Protein AF-A0A2J5HCY4-F1 (afdb_monomer_lite)

Foldseek 3Di:
DDDPPPPPPQAAPDALVSCVVLVVVLCVLCVVLVQCLQAVLPDDPVRRDDQQDQDDQDDQDDDPDPDDDPVSSVVSVVVNVVVNVVNVVSNCSNVSNVVSQVVSVVSNVVRYDPVCCVVQPDVDGNNVSVNVSCVGRNDDLVSQLVVLVVQLVVLLVPQQDLVCNVVSLVSNVVSLVSNVVSCSPVSDQLNSQVSVLVRCCVPCVVVSVVCVVVSPDPPDGSVVVSVVVVVVSVVVVVVVVD

Radius of gyration: 30.34 Å; chains: 1; bounding box: 71×40×96 Å

Structure (mmCIF, N/CA/C/O backbone):
data_AF-A0A2J5HCY4-F1
#
_entry.id   AF-A0A2J5HCY4-F1
#
loop_
_atom_site.group_PDB
_atom_site.id
_atom_site.type_symbol
_atom_site.label_atom_id
_atom_site.label_alt_id
_atom_site.label_comp_id
_atom_site.label_asym_id
_atom_site.label_entity_id
_atom_site.label_seq_id
_atom_site.pdbx_PDB_ins_code
_atom_site.Cartn_x
_atom_site.Cartn_y
_atom_site.Cartn_z
_atom_site.occupancy
_atom_site.B_iso_or_equiv
_atom_site.auth_seq_id
_atom_site.auth_comp_id
_atom_site.auth_asym_id
_atom_site.auth_atom_id
_atom_site.pdbx_PDB_model_num
ATOM 1 N N . MET A 1 1 ? -12.580 7.566 -34.249 1.00 35.03 1 MET A N 1
ATOM 2 C CA . MET A 1 1 ? -11.914 6.525 -33.434 1.00 35.03 1 MET A CA 1
ATOM 3 C C . MET A 1 1 ? -11.488 7.133 -32.103 1.00 35.03 1 MET A C 1
ATOM 5 O O . MET A 1 1 ? -10.649 8.026 -32.095 1.00 35.03 1 MET A O 1
ATOM 9 N N . ARG A 1 2 ? -12.134 6.745 -30.996 1.00 26.80 2 ARG A N 1
ATOM 10 C CA . ARG A 1 2 ? -11.828 7.254 -29.647 1.00 26.80 2 ARG A CA 1
ATOM 11 C C . ARG A 1 2 ? -10.550 6.584 -29.134 1.00 26.80 2 ARG A C 1
ATOM 13 O O . ARG A 1 2 ? -10.428 5.366 -29.199 1.00 26.80 2 ARG A O 1
ATOM 20 N N . LYS A 1 3 ? -9.593 7.392 -28.675 1.00 32.28 3 LYS A N 1
ATOM 21 C CA . LYS A 1 3 ? -8.346 6.937 -28.053 1.00 32.28 3 LYS A CA 1
ATOM 22 C C . LYS A 1 3 ? -8.683 6.271 -26.716 1.00 32.28 3 LYS A C 1
ATOM 24 O O . LYS A 1 3 ? -9.203 6.941 -25.830 1.00 32.28 3 LYS A O 1
ATOM 29 N N . ASN A 1 4 ? -8.367 4.985 -26.570 1.00 26.50 4 ASN A N 1
ATOM 30 C CA . ASN A 1 4 ? -8.314 4.330 -25.266 1.00 26.50 4 ASN A CA 1
ATOM 31 C C . ASN A 1 4 ? -7.119 4.901 -24.495 1.00 26.50 4 ASN A C 1
ATOM 33 O O . ASN A 1 4 ? -5.991 4.433 -24.631 1.00 26.50 4 ASN A O 1
ATOM 37 N N . THR A 1 5 ? -7.359 5.930 -23.688 1.00 31.94 5 THR A N 1
ATOM 38 C CA . THR A 1 5 ? -6.548 6.158 -22.496 1.00 31.94 5 THR A CA 1
ATOM 39 C C . THR A 1 5 ? -6.826 4.975 -21.581 1.00 31.94 5 THR A C 1
ATOM 41 O O . THR A 1 5 ? -7.903 4.896 -20.996 1.00 31.94 5 THR A O 1
ATOM 44 N N . ALA A 1 6 ? -5.913 4.006 -21.532 1.00 33.34 6 ALA A N 1
ATOM 45 C CA . ALA A 1 6 ? -5.988 2.929 -20.559 1.00 33.34 6 ALA A CA 1
ATOM 46 C C . ALA A 1 6 ? -5.860 3.555 -19.166 1.00 33.34 6 ALA A C 1
ATOM 48 O O . ALA A 1 6 ? -4.760 3.812 -18.681 1.00 33.34 6 ALA A O 1
ATOM 49 N N . THR A 1 7 ? -6.996 3.869 -18.551 1.00 33.91 7 THR A N 1
ATOM 50 C CA . THR A 1 7 ? -7.097 4.125 -17.121 1.00 33.91 7 THR A CA 1
ATOM 51 C C . THR A 1 7 ? -6.508 2.888 -16.454 1.00 33.91 7 THR A C 1
ATOM 53 O O . THR A 1 7 ? -7.043 1.795 -16.648 1.00 33.91 7 THR A O 1
ATOM 56 N N . LYS A 1 8 ? -5.367 3.020 -15.758 1.00 48.25 8 LYS A N 1
ATOM 57 C CA . LYS A 1 8 ? -4.830 1.938 -14.921 1.00 48.25 8 LYS A CA 1
ATOM 58 C C . LYS A 1 8 ? -6.000 1.453 -14.061 1.00 48.25 8 LYS A C 1
ATOM 60 O O . LYS A 1 8 ? -6.572 2.239 -13.306 1.00 48.25 8 LYS A O 1
ATOM 65 N N . GLY A 1 9 ? -6.427 0.209 -14.275 1.00 59.25 9 GLY A N 1
ATOM 66 C CA . GLY A 1 9 ? -7.520 -0.379 -13.513 1.00 59.25 9 GLY A CA 1
ATOM 67 C C . GLY A 1 9 ? -7.185 -0.393 -12.018 1.00 59.25 9 GLY A C 1
ATOM 68 O O . GLY A 1 9 ? -6.023 -0.212 -11.649 1.00 59.25 9 GLY A O 1
ATOM 69 N N . PRO A 1 10 ? -8.179 -0.601 -11.141 1.00 74.94 10 PRO A N 1
ATOM 70 C CA . PRO A 1 10 ? -7.905 -0.790 -9.722 1.00 74.94 10 PRO A CA 1
ATOM 71 C C . PRO A 1 10 ? -6.893 -1.931 -9.545 1.00 74.94 10 PRO A C 1
ATOM 73 O O . PRO A 1 10 ? -7.067 -2.997 -10.134 1.00 74.94 10 PRO A O 1
ATOM 76 N N . VAL A 1 11 ? -5.839 -1.693 -8.760 1.00 84.94 11 VAL A N 1
ATOM 77 C CA . VAL A 1 11 ? -4.815 -2.701 -8.455 1.00 84.94 11 VAL A CA 1
ATOM 78 C C . VAL A 1 11 ? -5.486 -3.881 -7.757 1.00 84.94 11 VAL A C 1
ATOM 80 O O . VAL A 1 11 ? -6.183 -3.693 -6.756 1.00 84.94 11 VAL A O 1
ATOM 83 N N . VAL A 1 12 ? -5.307 -5.080 -8.310 1.00 91.00 12 VAL A N 1
ATOM 84 C CA . VAL A 1 12 ? -5.820 -6.334 -7.751 1.00 91.00 12 VAL A CA 1
ATOM 85 C C . VAL A 1 12 ? -4.630 -7.167 -7.303 1.00 91.00 12 VAL A C 1
ATOM 87 O O . VAL A 1 12 ? -3.732 -7.407 -8.102 1.00 91.00 12 VAL A O 1
ATOM 90 N N . LEU A 1 13 ? -4.639 -7.622 -6.053 1.00 90.94 13 LEU A N 1
ATOM 91 C CA . LEU A 1 13 ? -3.614 -8.503 -5.511 1.00 90.94 13 LEU A CA 1
ATOM 92 C C . LEU A 1 13 ? -3.796 -9.919 -6.064 1.00 90.94 13 LEU A C 1
ATOM 94 O O . LEU A 1 13 ? -4.755 -10.612 -5.709 1.00 90.94 13 LEU A O 1
ATOM 98 N N . ARG A 1 14 ? -2.876 -10.337 -6.936 1.00 89.12 14 ARG A N 1
ATOM 99 C CA . ARG A 1 14 ? -2.827 -11.685 -7.529 1.00 89.12 14 ARG A CA 1
ATOM 100 C C . ARG A 1 14 ? -1.498 -12.376 -7.244 1.00 89.12 14 ARG A C 1
ATOM 102 O O . ARG A 1 14 ? -1.438 -13.598 -7.133 1.00 89.12 14 ARG A O 1
ATOM 109 N N . SER A 1 15 ? -0.443 -11.585 -7.124 1.00 86.94 15 SER A N 1
ATOM 110 C CA . SER A 1 15 ? 0.948 -11.990 -7.016 1.00 86.94 15 SER A CA 1
ATOM 111 C C . SER A 1 15 ? 1.725 -11.016 -6.126 1.00 86.94 15 SER A C 1
ATOM 113 O O . SER A 1 15 ? 1.228 -9.957 -5.737 1.00 86.94 15 SER A O 1
ATOM 115 N N . SER A 1 16 ? 2.963 -11.379 -5.795 1.00 87.50 16 SER A N 1
ATOM 116 C CA . SER A 1 16 ? 3.834 -10.550 -4.959 1.00 87.50 16 SER A CA 1
ATOM 117 C C . SER A 1 16 ? 4.240 -9.225 -5.607 1.00 87.50 16 SER A C 1
ATOM 119 O O . SER A 1 16 ? 4.558 -8.272 -4.898 1.00 87.50 16 SER A O 1
ATOM 121 N N . ASP A 1 17 ? 4.191 -9.137 -6.938 1.00 83.88 17 ASP A N 1
ATOM 122 C CA . ASP A 1 17 ? 4.575 -7.934 -7.683 1.00 83.88 17 ASP A CA 1
ATOM 123 C C . ASP A 1 17 ? 3.598 -6.775 -7.430 1.00 83.88 17 ASP A C 1
ATOM 125 O O . ASP A 1 17 ? 3.987 -5.607 -7.451 1.00 83.88 17 ASP A O 1
ATOM 129 N N . GLU A 1 18 ? 2.334 -7.088 -7.130 1.00 88.75 18 GLU A N 1
ATOM 130 C CA . GLU A 1 18 ? 1.297 -6.091 -6.854 1.00 88.75 18 GLU A CA 1
ATOM 131 C C . GLU A 1 18 ? 1.236 -5.688 -5.377 1.00 88.75 18 GLU A C 1
ATOM 133 O O . GLU A 1 18 ? 0.569 -4.707 -5.057 1.00 88.75 18 GLU A O 1
ATOM 138 N N . TRP A 1 19 ? 1.922 -6.405 -4.474 1.00 91.75 19 TRP A N 1
ATOM 139 C CA . TRP A 1 19 ? 1.788 -6.225 -3.022 1.00 91.75 19 TRP A CA 1
ATOM 140 C C . TRP A 1 19 ? 1.985 -4.777 -2.575 1.00 91.75 19 TRP A C 1
ATOM 142 O O . TRP A 1 19 ? 1.162 -4.256 -1.830 1.00 91.75 19 TRP A O 1
ATOM 152 N N . LEU A 1 20 ? 3.055 -4.119 -3.032 1.00 87.69 20 LEU A N 1
ATOM 153 C CA . LEU A 1 20 ? 3.401 -2.769 -2.579 1.00 87.69 20 LEU A CA 1
ATOM 154 C C . LEU A 1 20 ? 2.369 -1.730 -3.029 1.00 87.69 20 LEU A C 1
ATOM 156 O O . LEU A 1 20 ? 1.868 -0.974 -2.199 1.00 87.69 20 LEU A O 1
ATOM 160 N N . GLU A 1 21 ? 2.028 -1.711 -4.325 1.00 88.75 21 GLU A N 1
ATOM 161 C CA . GLU A 1 21 ? 1.028 -0.779 -4.870 1.00 88.75 21 GLU A CA 1
ATOM 162 C C . GLU A 1 21 ? -0.346 -1.072 -4.252 1.00 88.75 21 GLU A C 1
ATOM 164 O O . GLU A 1 21 ? -1.064 -0.158 -3.860 1.00 88.75 21 GLU A O 1
ATOM 169 N N . TRP A 1 22 ? -0.696 -2.350 -4.092 1.00 94.62 22 TRP A N 1
ATOM 170 C CA . TRP A 1 22 ? -1.959 -2.767 -3.501 1.00 94.62 22 TRP A CA 1
ATOM 171 C C . TRP A 1 22 ? -2.073 -2.371 -2.026 1.00 94.62 22 TRP A C 1
ATOM 173 O O . TRP A 1 22 ? -3.044 -1.704 -1.654 1.00 94.62 22 TRP A O 1
ATOM 183 N N . TYR A 1 23 ? -1.091 -2.737 -1.196 1.00 95.00 23 TYR A N 1
ATOM 184 C CA . TYR A 1 23 ? -1.108 -2.469 0.241 1.00 95.00 23 TYR A CA 1
ATOM 185 C C . TYR A 1 23 ? -1.110 -0.969 0.521 1.00 95.00 23 TYR A C 1
ATOM 187 O O . TYR A 1 23 ? -1.840 -0.534 1.408 1.00 95.00 23 TYR A O 1
ATOM 195 N N . ASP A 1 24 ? -0.397 -0.164 -0.272 1.00 93.50 24 ASP A N 1
ATOM 196 C CA . ASP A 1 24 ? -0.456 1.293 -0.147 1.00 93.50 24 ASP A CA 1
ATOM 197 C C . ASP A 1 24 ? -1.890 1.819 -0.330 1.00 93.50 24 ASP A C 1
ATOM 199 O O . ASP A 1 24 ? -2.366 2.633 0.465 1.00 93.50 24 ASP A O 1
ATOM 203 N N . THR A 1 25 ? -2.658 1.273 -1.285 1.00 95.19 25 THR A N 1
ATOM 204 C CA . THR A 1 25 ? -4.077 1.649 -1.417 1.00 95.19 25 THR A CA 1
ATOM 205 C C . THR A 1 25 ? -4.915 1.259 -0.200 1.00 95.19 25 THR A C 1
ATOM 207 O O . THR A 1 25 ? -5.813 2.013 0.174 1.00 95.19 25 THR A O 1
ATOM 210 N N . ILE A 1 26 ? -4.642 0.114 0.435 1.00 96.25 26 ILE A N 1
ATOM 211 C CA . ILE A 1 26 ? -5.357 -0.312 1.647 1.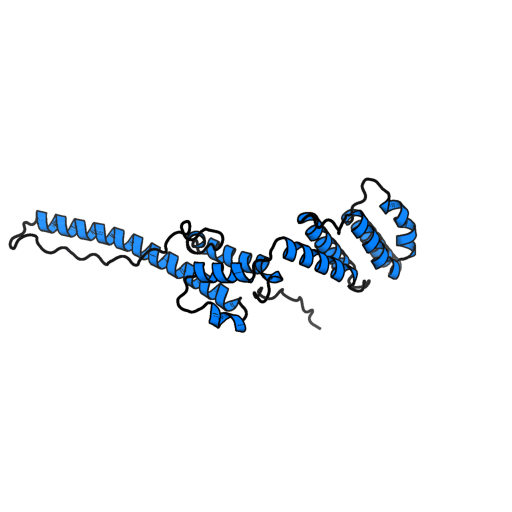00 96.25 26 ILE A CA 1
ATOM 212 C C . ILE A 1 26 ? -4.973 0.570 2.836 1.00 96.25 26 ILE A C 1
ATOM 214 O O . ILE A 1 26 ? -5.850 1.062 3.549 1.00 96.25 26 ILE A O 1
ATOM 218 N N . ARG A 1 27 ? -3.674 0.817 3.015 1.00 96.62 27 ARG A N 1
ATOM 219 C CA . ARG A 1 27 ? -3.118 1.667 4.066 1.00 96.62 27 ARG A CA 1
ATOM 220 C C . ARG A 1 27 ? -3.696 3.076 3.994 1.00 96.62 27 ARG A C 1
ATOM 222 O O . ARG A 1 27 ? -4.138 3.597 5.013 1.00 96.62 27 ARG A O 1
ATOM 229 N N . ASN A 1 28 ? -3.767 3.663 2.801 1.00 95.31 28 ASN A N 1
ATOM 230 C CA . ASN A 1 28 ? -4.351 4.988 2.599 1.00 95.31 28 ASN A CA 1
ATOM 231 C C . ASN A 1 28 ? -5.831 5.034 3.006 1.00 95.31 28 ASN A C 1
ATOM 233 O O . ASN A 1 28 ? -6.254 5.984 3.662 1.00 95.31 28 ASN A O 1
ATOM 237 N N . VAL A 1 29 ? -6.612 3.993 2.697 1.00 96.81 29 VAL A N 1
ATOM 238 C CA . VAL A 1 29 ? -8.008 3.893 3.157 1.00 96.81 29 VAL A CA 1
ATOM 239 C C . VAL A 1 29 ? -8.076 3.771 4.682 1.00 96.81 29 VAL A C 1
ATOM 241 O O . VAL A 1 29 ? -8.879 4.459 5.306 1.00 96.81 29 VAL A O 1
ATOM 244 N N . ALA A 1 30 ? -7.220 2.957 5.304 1.00 97.06 30 ALA A N 1
ATOM 245 C CA . ALA A 1 30 ? -7.187 2.808 6.759 1.00 97.06 30 ALA A CA 1
ATOM 246 C C . ALA A 1 30 ? -6.801 4.113 7.481 1.00 97.06 30 ALA A C 1
ATOM 248 O O . ALA A 1 30 ? -7.388 4.432 8.514 1.00 97.06 30 ALA A O 1
ATOM 249 N N . ILE A 1 31 ? -5.872 4.896 6.918 1.00 97.25 31 ILE A N 1
ATOM 250 C CA . ILE A 1 31 ? -5.511 6.235 7.412 1.00 97.25 31 ILE A CA 1
ATOM 251 C C . ILE A 1 31 ? -6.698 7.193 7.282 1.00 97.25 31 ILE A C 1
ATOM 253 O O . ILE A 1 31 ? -7.037 7.874 8.243 1.00 97.25 31 ILE A O 1
ATOM 257 N N . GLN A 1 32 ? -7.365 7.223 6.125 1.00 96.50 32 GLN A N 1
ATOM 258 C CA . GLN A 1 32 ? -8.534 8.084 5.899 1.00 96.50 32 GLN A CA 1
ATOM 259 C C . GLN A 1 32 ? -9.705 7.766 6.834 1.00 96.50 32 GLN A C 1
ATOM 261 O O . GLN A 1 32 ? -10.494 8.651 7.151 1.00 96.50 32 GLN A O 1
ATOM 266 N N . GLN A 1 33 ? -9.838 6.504 7.245 1.00 97.31 33 GLN A N 1
ATOM 267 C CA . GLN A 1 33 ? -10.846 6.069 8.208 1.00 97.31 33 GLN A CA 1
ATOM 268 C C . GLN A 1 33 ? -10.365 6.156 9.667 1.00 97.31 33 GLN A C 1
ATOM 270 O O . GLN A 1 33 ? -11.128 5.798 10.557 1.00 97.31 33 GLN A O 1
ATOM 275 N N . SER A 1 34 ? -9.133 6.613 9.923 1.00 96.31 34 SER A N 1
ATOM 276 C CA . SER A 1 34 ? -8.516 6.664 11.257 1.00 96.31 34 SER A CA 1
ATOM 277 C C . SER A 1 34 ? -8.507 5.316 11.991 1.00 96.31 34 SER A C 1
ATOM 279 O O . SER A 1 34 ? -8.668 5.268 13.204 1.00 96.31 34 SER A O 1
ATOM 281 N N . VAL A 1 35 ? -8.322 4.209 11.261 1.00 97.44 35 VAL A N 1
ATOM 282 C CA . VAL A 1 35 ? -8.323 2.846 11.832 1.00 97.44 35 VAL A CA 1
ATOM 283 C C . VAL A 1 35 ? -7.028 2.066 11.609 1.00 97.44 35 VAL A C 1
ATOM 285 O O . VAL A 1 35 ? -6.960 0.893 11.969 1.00 97.44 35 VAL A O 1
ATOM 288 N N . LEU A 1 36 ? -5.989 2.687 11.034 1.00 96.88 36 LEU A N 1
ATOM 289 C CA . LEU A 1 36 ? -4.722 2.002 10.742 1.00 96.88 36 LEU A CA 1
ATOM 290 C C . LEU A 1 36 ? -4.143 1.306 11.983 1.00 96.88 36 LEU A C 1
ATOM 292 O O . LEU A 1 36 ? -3.672 0.179 11.892 1.00 96.88 36 LEU A O 1
ATOM 296 N N . GLU A 1 37 ? -4.229 1.935 13.153 1.00 95.81 37 GLU A N 1
ATOM 297 C CA . GLU A 1 37 ? -3.680 1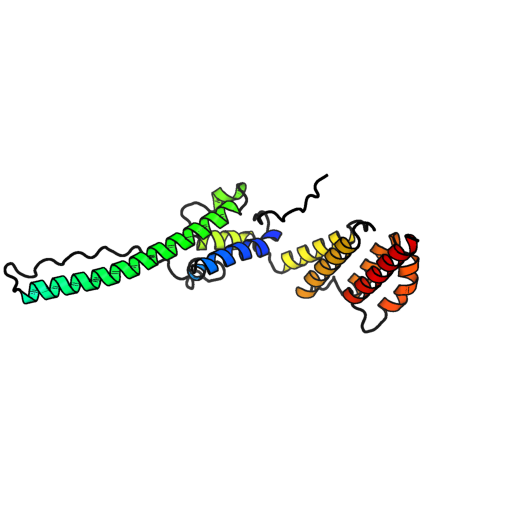.390 14.399 1.00 95.81 37 GLU A CA 1
ATOM 298 C C . GLU A 1 37 ? -4.285 0.044 14.839 1.00 95.81 37 GLU A C 1
ATOM 300 O O . GLU A 1 37 ? -3.605 -0.707 15.540 1.00 95.81 37 GLU A O 1
ATOM 305 N N . TYR A 1 38 ? -5.508 -0.266 14.392 1.00 96.25 38 TYR A N 1
ATOM 306 C CA . TYR A 1 38 ? -6.239 -1.505 14.689 1.00 96.25 38 TYR A CA 1
ATOM 307 C C . TYR A 1 38 ? -6.001 -2.609 13.653 1.00 96.25 38 TYR A C 1
ATOM 309 O O . TYR A 1 38 ? -6.423 -3.747 13.859 1.00 96.25 38 TYR A O 1
ATOM 317 N N . CYS A 1 39 ? -5.409 -2.285 12.499 1.00 95.44 39 CYS A N 1
ATOM 318 C CA . CYS A 1 39 ? -5.299 -3.224 11.384 1.00 95.44 39 CYS A CA 1
ATOM 319 C C . CYS A 1 39 ? -3.948 -3.227 10.664 1.00 95.44 39 CYS A C 1
ATOM 321 O O . CYS A 1 39 ? -3.848 -3.866 9.622 1.00 95.44 39 CYS A O 1
ATOM 323 N N . ASP A 1 40 ? -2.930 -2.530 11.169 1.00 95.81 40 ASP A N 1
ATOM 324 C CA . ASP A 1 40 ? -1.610 -2.472 10.538 1.00 95.81 40 ASP A CA 1
ATOM 325 C C . ASP A 1 40 ? -0.888 -3.836 10.617 1.00 95.81 40 ASP A C 1
ATOM 327 O O . ASP A 1 40 ? -0.451 -4.217 11.703 1.00 95.81 40 ASP A O 1
ATOM 331 N N . PRO A 1 41 ? -0.712 -4.574 9.500 1.00 94.44 41 PRO A N 1
ATOM 332 C CA . PRO A 1 41 ? -0.027 -5.866 9.480 1.00 94.44 41 PRO A CA 1
ATOM 333 C C . PRO A 1 41 ? 1.482 -5.768 9.737 1.00 94.44 41 PRO A C 1
ATOM 335 O O . PRO A 1 41 ? 2.147 -6.805 9.777 1.00 94.44 41 PRO A O 1
ATOM 338 N N . TYR A 1 42 ? 2.045 -4.557 9.840 1.00 94.25 42 TYR A N 1
ATOM 339 C CA . TYR A 1 42 ? 3.452 -4.329 10.178 1.00 94.25 42 TYR A CA 1
ATOM 340 C C . TYR A 1 42 ? 3.719 -4.226 11.676 1.00 94.25 42 TYR A C 1
ATOM 342 O O . TYR A 1 42 ? 4.879 -4.310 12.071 1.00 94.25 42 TYR A O 1
ATOM 350 N N . LYS A 1 43 ? 2.669 -4.102 12.491 1.00 93.44 43 LYS A N 1
ATOM 351 C CA . LYS A 1 43 ? 2.773 -4.184 13.946 1.00 93.44 43 LYS A CA 1
ATOM 352 C C . LYS A 1 43 ? 2.769 -5.633 14.413 1.00 93.44 43 LYS A C 1
ATOM 354 O O . LYS A 1 43 ? 2.034 -6.473 13.874 1.00 93.44 43 LYS A O 1
ATOM 359 N N . GLU A 1 44 ? 3.545 -5.902 15.456 1.00 90.31 44 GLU A N 1
ATOM 360 C CA . GLU A 1 44 ? 3.472 -7.186 16.144 1.00 90.31 44 GLU A CA 1
ATOM 361 C C . GLU A 1 44 ? 2.095 -7.352 16.816 1.00 90.31 44 GLU A C 1
ATOM 363 O O . GLU A 1 44 ? 1.477 -6.356 17.201 1.00 90.31 44 GLU A O 1
ATOM 368 N N . PRO A 1 45 ? 1.576 -8.585 16.984 1.00 88.31 45 PRO A N 1
ATOM 369 C CA . PRO A 1 45 ? 0.223 -8.806 17.510 1.00 88.31 45 PRO A CA 1
ATOM 370 C C . PRO A 1 45 ? -0.060 -8.150 18.872 1.00 88.31 45 PRO A C 1
ATOM 372 O O . PRO A 1 45 ? -1.205 -7.837 19.182 1.00 88.31 45 PRO A O 1
ATOM 375 N N . ASN A 1 46 ? 0.974 -7.939 19.689 1.00 89.00 46 ASN A N 1
ATOM 376 C CA . ASN A 1 46 ? 0.899 -7.266 20.988 1.00 89.00 46 ASN A CA 1
ATOM 377 C C . ASN A 1 46 ? 0.942 -5.726 20.904 1.00 89.00 46 ASN A C 1
ATOM 379 O O . ASN A 1 46 ? 0.650 -5.066 21.897 1.00 89.00 46 ASN A O 1
ATOM 383 N N . GLU A 1 47 ? 1.307 -5.156 19.756 1.00 89.75 47 GLU A N 1
ATOM 384 C CA . GLU A 1 47 ? 1.395 -3.708 19.509 1.00 89.75 47 GLU A CA 1
ATOM 385 C C . GLU A 1 47 ? 0.166 -3.150 18.770 1.00 89.75 47 GLU A C 1
ATOM 387 O O . GLU A 1 47 ? -0.016 -1.931 18.665 1.00 89.75 47 GLU A O 1
ATOM 392 N N . VAL A 1 48 ? -0.672 -4.031 18.218 1.00 91.62 48 VAL A N 1
ATOM 393 C CA . VAL A 1 48 ? -1.916 -3.656 17.538 1.00 91.62 48 VAL A CA 1
ATOM 394 C C . VAL A 1 48 ? -2.937 -3.190 18.569 1.00 91.62 48 VAL A C 1
ATOM 396 O O . VAL A 1 48 ? -3.215 -3.880 19.551 1.00 91.62 48 VAL A O 1
ATOM 399 N N . THR A 1 49 ? -3.535 -2.022 18.329 1.00 92.62 49 THR A N 1
ATOM 400 C CA . THR A 1 49 ? -4.570 -1.489 19.215 1.00 92.62 49 THR A CA 1
ATOM 401 C C . THR A 1 49 ? -5.789 -2.407 19.160 1.00 92.62 49 THR A C 1
ATOM 403 O O . THR A 1 49 ? -6.284 -2.742 18.082 1.00 92.62 49 THR A O 1
ATOM 406 N N . SER A 1 50 ? -6.304 -2.819 20.318 1.00 90.75 50 SER A N 1
ATOM 407 C CA . SER A 1 50 ? -7.514 -3.639 20.367 1.00 90.75 50 SER A CA 1
ATOM 408 C C . SER A 1 50 ? -8.723 -2.843 19.886 1.00 90.75 50 SER A C 1
ATOM 410 O O . SER A 1 50 ? -8.944 -1.726 20.353 1.00 90.75 50 SER A O 1
ATOM 412 N N . VAL A 1 51 ? -9.547 -3.439 19.022 1.00 91.81 51 VAL A N 1
ATOM 413 C CA . VAL A 1 51 ? -10.829 -2.845 18.617 1.00 91.81 51 VAL A CA 1
ATOM 414 C C . VAL A 1 51 ? -11.682 -2.583 19.866 1.00 91.81 51 VAL A C 1
ATOM 416 O O . VAL A 1 51 ? -11.802 -3.488 20.703 1.00 91.81 51 VAL A O 1
ATOM 419 N N . PRO A 1 52 ? -12.287 -1.387 20.013 1.00 91.31 52 PRO A N 1
ATOM 420 C CA . PRO A 1 52 ? -13.171 -1.105 21.132 1.00 91.31 52 PRO A CA 1
ATOM 421 C C . PRO A 1 52 ? -14.278 -2.156 21.223 1.00 91.31 52 PRO A C 1
ATOM 423 O O . PRO A 1 52 ? -14.815 -2.614 20.210 1.00 91.31 52 PRO A O 1
ATOM 426 N N . LYS A 1 53 ? -14.640 -2.547 22.443 1.00 92.31 53 LYS A N 1
ATOM 427 C CA . LYS A 1 53 ? -15.803 -3.411 22.677 1.00 92.31 53 LYS A CA 1
ATOM 428 C C . LYS A 1 53 ? -17.069 -2.562 22.689 1.00 92.31 53 LYS A C 1
ATOM 430 O O . LYS A 1 53 ? -17.026 -1.398 23.078 1.00 92.31 53 LYS A O 1
ATOM 435 N N . HIS A 1 54 ? -18.196 -3.154 22.298 1.00 93.31 54 HIS A N 1
ATOM 436 C CA . HIS A 1 54 ? -19.482 -2.477 22.427 1.00 93.31 54 HIS A CA 1
ATOM 437 C C . HIS A 1 54 ? -19.724 -2.169 23.915 1.00 93.31 54 HIS A C 1
ATOM 439 O O . HIS A 1 54 ? -19.689 -3.103 24.722 1.00 93.31 54 HIS A O 1
ATOM 445 N N . PRO A 1 55 ? -19.949 -0.903 24.306 1.00 92.19 55 PRO A N 1
ATOM 446 C CA . PRO A 1 55 ? -20.156 -0.564 25.708 1.00 92.19 55 PRO A CA 1
ATOM 447 C C . PRO A 1 55 ? -21.495 -1.114 26.210 1.00 92.19 55 PRO A C 1
ATOM 449 O O . PRO A 1 55 ? -22.466 -1.230 25.458 1.00 92.19 55 PRO A O 1
ATOM 452 N N . GLU A 1 56 ? -21.574 -1.439 27.496 1.00 92.19 56 GLU A N 1
ATOM 453 C CA . GLU A 1 56 ? -22.833 -1.858 28.109 1.00 92.19 56 GLU A CA 1
ATOM 454 C C . GLU A 1 56 ? -23.745 -0.653 28.346 1.00 92.19 56 GLU A C 1
ATOM 456 O O . GLU A 1 56 ? -23.309 0.403 28.806 1.00 92.19 56 GLU A O 1
ATOM 461 N N . SER A 1 57 ? -25.031 -0.805 28.022 1.00 91.06 57 SER A N 1
ATOM 462 C CA . SER A 1 57 ? -26.002 0.268 28.226 1.00 91.06 57 SER A CA 1
ATOM 463 C C . SER A 1 57 ? -26.237 0.485 29.725 1.00 91.06 57 SER A C 1
ATOM 465 O O . SER A 1 57 ? -26.663 -0.456 30.405 1.00 91.06 57 SER A O 1
ATOM 467 N N . PRO A 1 58 ? -26.000 1.700 30.256 1.00 91.31 58 PRO A N 1
ATOM 468 C CA . PRO A 1 58 ? -26.186 1.963 31.670 1.00 91.31 58 PRO A CA 1
ATOM 469 C C . PRO A 1 58 ? -27.667 1.878 32.020 1.00 91.31 58 PRO A C 1
ATOM 471 O O . PRO A 1 58 ? -28.546 2.307 31.264 1.00 91.31 58 PRO A O 1
ATOM 474 N N . ARG A 1 59 ? -27.944 1.343 33.204 1.00 88.69 59 ARG A N 1
ATOM 475 C CA . ARG A 1 59 ? -29.285 1.278 33.783 1.00 88.69 59 ARG A CA 1
ATOM 476 C C . ARG A 1 59 ? -29.313 2.176 35.000 1.00 88.69 59 ARG A C 1
ATOM 478 O O . ARG A 1 59 ? -28.303 2.314 35.679 1.00 88.69 59 ARG A O 1
ATOM 485 N N . ILE A 1 60 ? -30.467 2.772 35.287 1.00 85.44 60 ILE A N 1
ATOM 486 C CA . ILE A 1 60 ? -30.636 3.469 36.561 1.00 85.44 60 ILE A CA 1
ATOM 487 C C . ILE A 1 60 ? -30.445 2.413 37.658 1.00 85.44 60 ILE A C 1
ATOM 489 O O . ILE A 1 60 ? -31.152 1.400 37.624 1.00 85.44 60 ILE A O 1
ATOM 493 N N . PRO A 1 61 ? -29.492 2.599 38.590 1.00 79.88 61 PRO A N 1
ATOM 494 C CA . PRO A 1 61 ? -29.319 1.665 39.691 1.00 79.88 61 PRO A CA 1
ATOM 495 C C . PRO A 1 61 ? -30.633 1.489 40.466 1.00 79.88 61 PRO A C 1
ATOM 497 O O . PRO A 1 61 ? -31.477 2.383 40.495 1.00 79.88 61 PRO A O 1
ATOM 500 N N . GLY A 1 62 ? -30.828 0.341 41.110 1.00 82.12 62 GLY A N 1
ATOM 501 C CA . GLY A 1 62 ? -31.955 0.185 42.030 1.00 82.12 62 GLY A CA 1
ATOM 502 C C . GLY A 1 62 ? -31.827 1.125 43.243 1.00 82.12 62 GLY A C 1
ATOM 503 O O . GLY A 1 62 ? -30.727 1.603 43.549 1.00 82.12 62 GLY A O 1
ATOM 504 N N . PRO A 1 63 ? -32.921 1.420 43.961 1.00 83.00 63 PRO A N 1
ATOM 505 C CA . PRO A 1 63 ? -32.835 2.057 45.273 1.00 83.00 63 PRO A CA 1
ATOM 506 C C . PRO A 1 63 ? -32.039 1.181 46.244 1.00 83.00 63 PRO A C 1
ATOM 508 O O . PRO A 1 63 ? -32.211 -0.034 46.284 1.00 83.00 63 PRO A O 1
ATOM 511 N N . LYS A 1 64 ? -31.157 1.802 47.039 1.00 78.50 64 LYS A N 1
ATOM 512 C CA . LYS A 1 64 ? -30.341 1.093 48.046 1.00 78.50 64 LYS A CA 1
ATOM 513 C C . LYS A 1 64 ? -31.166 0.613 49.251 1.00 78.50 64 LYS A C 1
ATOM 515 O O . LYS A 1 64 ? -30.691 -0.213 50.021 1.00 78.50 64 LYS A O 1
ATOM 520 N N . ARG A 1 65 ? -32.371 1.164 49.436 1.00 82.00 65 ARG A N 1
ATOM 521 C CA . ARG A 1 65 ? -33.319 0.881 50.524 1.00 82.00 65 ARG A CA 1
ATOM 522 C C . ARG A 1 65 ? -34.750 1.188 50.074 1.00 82.00 65 ARG A C 1
ATOM 524 O O . ARG A 1 65 ? -34.928 2.011 49.185 1.00 82.00 65 ARG A O 1
ATOM 531 N N . GLU A 1 66 ? -35.753 0.582 50.711 1.00 76.88 66 GLU A N 1
ATOM 532 C CA . GLU A 1 66 ? -37.179 0.744 50.348 1.00 76.88 66 GLU A CA 1
ATOM 533 C C . GLU A 1 66 ? -37.681 2.193 50.382 1.00 76.88 66 GLU A C 1
ATOM 535 O O . GLU A 1 66 ? -38.489 2.586 49.546 1.00 76.88 66 GLU A O 1
ATOM 540 N N . LYS A 1 67 ? -37.205 2.998 51.340 1.00 83.44 67 LYS A N 1
ATOM 541 C CA . LYS A 1 67 ? -37.532 4.426 51.442 1.00 83.44 67 LYS A CA 1
ATOM 542 C C . LYS A 1 67 ? -36.285 5.252 51.189 1.00 83.44 67 LYS A C 1
ATOM 544 O O . LYS A 1 67 ? -35.489 5.486 52.097 1.00 83.44 67 LYS A O 1
ATOM 549 N N . GLU A 1 68 ? -36.111 5.664 49.944 1.00 86.25 68 GLU A N 1
ATOM 550 C CA . GLU A 1 68 ? -35.073 6.614 49.570 1.00 86.25 68 GLU A CA 1
ATOM 551 C C . GLU A 1 68 ? -35.515 8.058 49.811 1.00 86.25 68 GLU A C 1
ATOM 553 O O . GLU A 1 68 ? -36.682 8.417 49.654 1.00 86.25 68 GLU A O 1
ATOM 558 N N . SER A 1 69 ? -34.564 8.895 50.205 1.00 89.81 69 SER A N 1
ATOM 559 C CA . SER A 1 69 ? -34.743 10.342 50.251 1.00 89.81 69 SER A CA 1
ATOM 560 C C . SER A 1 69 ? -34.689 10.953 48.846 1.00 89.81 69 SER A C 1
ATOM 562 O O . SER A 1 69 ? -34.105 10.388 47.919 1.00 89.81 69 SER A O 1
ATOM 564 N N . VAL A 1 70 ? -35.235 12.165 48.701 1.00 89.81 70 VAL A N 1
ATOM 565 C CA . VAL A 1 70 ? -35.174 12.936 47.445 1.00 89.81 70 VAL A CA 1
ATOM 566 C C . VAL A 1 70 ? -33.726 13.167 46.993 1.00 89.81 70 VAL A C 1
ATOM 568 O O . VAL A 1 70 ? -33.436 13.093 45.798 1.00 89.81 70 VAL A O 1
ATOM 571 N N . GLN A 1 71 ? -32.807 13.400 47.936 1.00 91.25 71 GLN A N 1
ATOM 572 C CA . GLN A 1 71 ? -31.388 13.586 47.628 1.00 91.25 71 GLN A CA 1
ATOM 573 C C . GLN A 1 71 ? -30.759 12.300 47.074 1.00 91.25 71 GLN A C 1
ATOM 575 O O . GLN A 1 71 ? -30.117 12.344 46.032 1.00 91.25 71 GLN A O 1
ATOM 580 N N . GLU A 1 72 ? -31.013 11.143 47.694 1.00 89.88 72 GLU A N 1
ATOM 581 C CA . GLU A 1 72 ? -30.497 9.846 47.223 1.00 89.88 72 GLU A CA 1
ATOM 582 C C . GLU A 1 72 ? -31.035 9.466 45.836 1.00 89.88 72 GLU A C 1
ATOM 584 O O . GLU A 1 72 ? -30.285 8.959 44.998 1.00 89.88 72 GLU A O 1
ATOM 589 N N . TYR A 1 73 ? -32.315 9.752 45.568 1.00 89.12 73 TYR A N 1
ATOM 590 C CA . TYR A 1 73 ? -32.893 9.619 44.230 1.00 89.12 73 TYR A CA 1
ATOM 591 C C . TYR A 1 73 ? -32.150 10.509 43.223 1.00 89.12 73 TYR A C 1
ATOM 593 O O . TYR A 1 73 ? -31.754 10.050 42.148 1.00 89.12 73 TYR A O 1
ATOM 601 N N . THR A 1 74 ? -31.936 11.777 43.584 1.00 91.50 74 THR A N 1
ATOM 602 C CA . THR A 1 74 ? -31.274 12.773 42.732 1.00 91.50 74 THR A CA 1
ATOM 603 C C . THR A 1 74 ? -29.838 12.365 42.410 1.00 91.50 74 THR A C 1
ATOM 605 O O . THR A 1 74 ? -29.448 12.371 41.243 1.00 91.50 74 THR A O 1
ATOM 608 N N . ASP A 1 75 ? -29.071 11.925 43.407 1.00 91.12 75 ASP A N 1
ATOM 609 C CA . ASP A 1 75 ? -27.688 11.470 43.235 1.00 91.12 75 ASP A CA 1
ATOM 610 C C . ASP A 1 75 ? -27.605 10.257 42.301 1.00 91.12 75 ASP A C 1
ATOM 612 O O . ASP A 1 75 ? -26.747 10.193 41.417 1.00 91.12 75 ASP A O 1
ATOM 616 N N . ARG A 1 76 ? -28.543 9.314 42.429 1.00 91.06 76 ARG A N 1
ATOM 617 C CA . ARG A 1 76 ? -28.623 8.137 41.560 1.00 91.06 76 ARG A CA 1
ATOM 618 C C . ARG A 1 76 ? -28.958 8.492 40.115 1.00 91.06 76 ARG A C 1
ATOM 620 O O . ARG A 1 76 ? -28.362 7.937 39.192 1.00 91.06 76 ARG A O 1
ATOM 627 N N . VAL A 1 77 ? -29.903 9.409 39.907 1.00 91.69 77 VAL A N 1
ATOM 628 C CA . VAL A 1 77 ? -30.229 9.914 38.567 1.00 91.69 77 VAL A CA 1
ATOM 629 C C . VAL A 1 77 ? -29.024 10.645 37.974 1.00 91.69 77 VAL A C 1
ATOM 631 O O . VAL A 1 77 ? -28.698 10.422 36.811 1.00 91.69 77 VAL A O 1
ATOM 634 N N . ASN A 1 78 ? -28.311 11.451 38.763 1.00 93.31 78 ASN A N 1
ATOM 635 C CA . ASN A 1 78 ? -27.106 12.153 38.318 1.00 93.31 78 ASN A CA 1
ATOM 636 C C . ASN A 1 78 ? -25.968 11.194 37.933 1.00 93.31 78 ASN A C 1
ATOM 638 O O . ASN A 1 78 ? -25.312 11.408 36.907 1.00 93.31 78 ASN A O 1
ATOM 642 N N . LEU A 1 79 ? -25.765 10.115 38.698 1.00 92.06 79 LEU A N 1
ATOM 643 C CA . LEU A 1 79 ? -24.824 9.049 38.350 1.00 92.06 79 LEU A CA 1
ATOM 644 C C . LEU A 1 79 ? -25.201 8.406 37.010 1.00 92.06 79 LEU A C 1
ATOM 646 O O . LEU A 1 79 ? -24.387 8.400 36.089 1.00 92.06 79 LEU A O 1
ATOM 650 N N . TYR A 1 80 ? -26.458 7.980 36.856 1.00 92.88 80 TYR A N 1
ATOM 651 C CA . TYR A 1 80 ? -26.962 7.422 35.599 1.00 92.88 80 TYR A CA 1
ATOM 652 C C . TYR A 1 80 ? -26.777 8.383 34.415 1.00 92.88 80 TYR A C 1
ATOM 654 O O . TYR A 1 80 ? -26.355 7.974 33.335 1.00 92.88 80 TYR A O 1
ATOM 662 N N . LEU A 1 81 ? -27.074 9.674 34.587 1.00 93.88 81 LEU A N 1
ATOM 663 C CA . LEU A 1 81 ? -26.891 10.672 33.531 1.00 93.88 81 LEU A CA 1
ATOM 664 C C . LEU A 1 81 ? -25.415 10.823 33.141 1.00 93.88 81 LEU A C 1
ATOM 666 O O . LEU A 1 81 ? -25.120 11.036 31.963 1.00 93.88 81 LEU A O 1
ATOM 670 N N . THR A 1 82 ? -24.500 10.695 34.101 1.00 93.31 82 THR A N 1
ATOM 671 C CA . THR A 1 82 ? -23.050 10.727 33.869 1.00 93.31 82 THR A CA 1
ATOM 672 C C . THR A 1 82 ? -22.584 9.478 33.123 1.00 93.31 82 THR A C 1
ATOM 674 O O . THR A 1 82 ? -21.950 9.594 32.073 1.00 93.31 82 THR A O 1
ATOM 677 N N . GLU A 1 83 ? -22.984 8.290 33.577 1.00 94.19 83 GLU A N 1
ATOM 678 C CA . GLU A 1 83 ? -22.701 7.018 32.900 1.00 94.19 83 GLU A CA 1
ATOM 679 C C . GLU A 1 83 ? -23.282 6.991 31.483 1.00 94.19 83 GLU A C 1
ATOM 681 O O . GLU A 1 83 ? -22.626 6.557 30.540 1.00 94.19 83 GLU A O 1
ATOM 686 N N . ARG A 1 84 ? -24.487 7.539 31.286 1.00 93.94 84 ARG A N 1
ATOM 687 C CA . ARG A 1 84 ? -25.122 7.658 29.967 1.00 93.94 84 ARG A CA 1
ATOM 688 C C . ARG A 1 84 ? -24.349 8.577 29.026 1.00 93.94 84 ARG A C 1
ATOM 690 O O . ARG A 1 84 ? -24.345 8.328 27.820 1.00 93.94 84 ARG A O 1
ATOM 697 N N . LYS A 1 85 ? -23.714 9.640 29.532 1.00 94.62 85 LYS A N 1
ATOM 698 C CA . LYS A 1 85 ? -22.827 10.491 28.720 1.00 94.62 85 LYS A CA 1
ATOM 699 C C . LYS A 1 85 ? -21.579 9.718 28.296 1.00 94.62 85 LYS A C 1
ATOM 701 O O . LYS A 1 85 ? -21.264 9.731 27.110 1.00 94.62 85 LYS A O 1
ATOM 706 N N . LEU A 1 86 ? -20.934 9.006 29.223 1.00 94.00 86 LEU A N 1
ATOM 707 C CA . LEU A 1 86 ? -19.768 8.170 28.922 1.00 94.00 86 LEU A CA 1
ATOM 708 C C . LEU A 1 86 ? -20.108 7.067 27.909 1.00 94.00 86 LEU A C 1
ATOM 710 O O . LEU A 1 86 ? -19.422 6.935 26.900 1.00 94.00 86 LEU A O 1
ATOM 714 N N . TYR A 1 87 ? -21.216 6.351 28.121 1.00 94.88 87 TYR A N 1
ATOM 715 C CA . TYR A 1 87 ? -21.732 5.342 27.196 1.00 94.88 87 TYR A CA 1
ATOM 716 C C . TYR A 1 87 ? -21.862 5.886 25.774 1.00 94.88 87 TYR A C 1
ATOM 718 O O . TYR A 1 87 ? -21.407 5.244 24.838 1.00 94.88 87 TYR A O 1
ATOM 726 N N . LYS A 1 88 ? -22.443 7.082 25.597 1.00 95.56 88 LYS A N 1
ATOM 727 C CA . LYS A 1 88 ? -22.594 7.686 24.265 1.00 95.56 88 LYS A CA 1
ATOM 728 C C . LYS A 1 88 ? -21.249 7.944 23.589 1.00 95.56 88 LYS A C 1
ATOM 730 O O . LYS A 1 88 ? -21.144 7.720 22.391 1.00 95.56 88 LYS A O 1
ATOM 735 N N . VAL A 1 89 ? -20.247 8.415 24.332 1.00 94.75 89 VAL A N 1
ATOM 736 C CA . VAL A 1 89 ? -18.900 8.654 23.786 1.00 94.75 89 VAL A CA 1
ATOM 737 C C . VAL A 1 89 ? -18.264 7.334 23.348 1.00 94.75 89 VAL A C 1
ATOM 739 O O . VAL A 1 89 ? -17.819 7.230 22.209 1.00 94.75 89 VAL A O 1
ATOM 742 N N . LEU A 1 90 ? -18.302 6.313 24.209 1.00 94.12 90 LEU A N 1
ATOM 743 C CA . LEU A 1 90 ? -17.762 4.984 23.906 1.00 94.12 90 LEU A CA 1
ATOM 744 C C . LEU A 1 90 ? -18.508 4.292 22.753 1.00 94.12 90 LEU A C 1
ATOM 746 O O . LEU A 1 90 ? -17.895 3.608 21.944 1.00 94.12 90 LEU A O 1
ATOM 750 N N . ASP A 1 91 ? -19.825 4.477 22.653 1.00 95.06 91 ASP A N 1
ATOM 751 C CA . ASP A 1 91 ? -20.659 3.903 21.591 1.00 95.06 91 ASP A CA 1
ATOM 752 C C . ASP A 1 91 ? -20.377 4.569 20.236 1.00 95.06 91 ASP A C 1
ATOM 754 O O . ASP A 1 91 ? -20.321 3.891 19.210 1.00 95.06 91 ASP A O 1
ATOM 758 N N . ILE A 1 92 ? -20.151 5.888 20.224 1.00 94.94 92 ILE A N 1
ATOM 759 C CA . ILE A 1 92 ? -19.720 6.618 19.024 1.00 94.94 92 ILE A CA 1
ATOM 760 C C . ILE A 1 92 ? -18.352 6.115 18.560 1.00 94.94 92 ILE A C 1
ATOM 762 O O . ILE A 1 92 ? -18.195 5.835 17.372 1.00 94.94 92 ILE A O 1
ATOM 766 N N . ASP A 1 93 ? -17.398 5.970 19.479 1.00 93.44 93 ASP A N 1
ATOM 767 C CA . ASP A 1 93 ? -16.055 5.469 19.178 1.00 93.44 93 ASP A CA 1
ATOM 768 C C . ASP A 1 93 ? -16.098 4.030 18.637 1.00 93.44 93 ASP A C 1
ATOM 770 O O . ASP A 1 93 ? -15.648 3.760 17.521 1.00 93.44 93 ASP A O 1
ATOM 774 N N . TYR A 1 94 ? -16.789 3.132 19.348 1.00 95.88 94 TYR A N 1
ATOM 775 C CA . TYR A 1 94 ? -17.041 1.756 18.918 1.00 95.88 94 TYR A CA 1
ATOM 776 C C . TYR A 1 94 ? -17.624 1.690 17.500 1.00 95.88 94 TYR A C 1
ATOM 778 O O . TYR A 1 94 ? -17.116 0.962 16.640 1.00 95.88 94 TYR A O 1
ATOM 786 N N . LYS A 1 95 ? -18.686 2.457 17.224 1.00 95.56 95 LYS A N 1
ATOM 787 C CA . LYS A 1 95 ? -19.325 2.491 15.900 1.00 95.56 95 LYS A CA 1
ATOM 788 C C . LYS A 1 95 ? -18.401 3.072 14.836 1.00 95.56 95 LYS A C 1
ATOM 790 O O . LYS A 1 95 ? -18.405 2.574 13.710 1.00 95.56 95 LYS A O 1
ATOM 795 N N . GLY A 1 96 ? -17.627 4.100 15.177 1.00 96.38 96 GLY A N 1
ATOM 796 C CA . GLY A 1 96 ? -16.654 4.737 14.294 1.00 96.38 96 GLY A CA 1
ATOM 797 C C . GLY A 1 96 ? -15.588 3.751 13.827 1.00 96.38 96 GLY A C 1
ATOM 798 O O . GLY A 1 96 ? -15.449 3.529 12.621 1.00 96.38 96 GLY A O 1
ATOM 799 N N . VAL A 1 97 ? -14.919 3.088 14.773 1.00 96.69 97 VAL A N 1
ATOM 800 C CA . VAL A 1 97 ? -13.869 2.103 14.478 1.00 96.69 97 VAL A CA 1
ATOM 801 C C . VAL A 1 97 ? -14.425 0.928 13.670 1.00 96.69 97 VAL A C 1
ATOM 803 O O . VAL A 1 97 ? -13.872 0.587 12.624 1.00 96.69 97 VAL A O 1
ATOM 806 N N . ASN A 1 98 ? -15.560 0.344 14.072 1.00 95.81 98 ASN A N 1
ATOM 807 C CA . ASN A 1 98 ? -16.148 -0.788 13.340 1.00 95.81 98 ASN A CA 1
ATOM 808 C C . ASN A 1 98 ? -16.579 -0.413 11.918 1.00 95.81 98 ASN A C 1
ATOM 810 O O . ASN A 1 98 ? -16.382 -1.192 10.983 1.00 95.81 98 ASN A O 1
ATOM 814 N N . LYS A 1 99 ? -17.124 0.793 11.722 1.00 96.69 99 LYS A N 1
ATOM 815 C CA . LYS A 1 99 ? -17.457 1.296 10.386 1.00 96.69 99 LYS A CA 1
ATOM 816 C C . LYS A 1 99 ? -16.202 1.459 9.527 1.00 96.69 99 LYS A C 1
ATOM 818 O O . LYS A 1 99 ? -16.203 1.018 8.378 1.00 96.69 99 LYS A O 1
ATOM 823 N N . GLY A 1 100 ? -15.139 2.049 10.076 1.00 96.69 100 GLY A N 1
ATOM 824 C CA . GLY A 1 100 ? -13.863 2.211 9.379 1.00 96.69 100 GLY A CA 1
ATOM 825 C C . GLY A 1 100 ? -13.254 0.869 8.971 1.00 96.69 100 GLY A C 1
ATOM 826 O O . GLY A 1 100 ? -12.921 0.665 7.802 1.00 96.69 100 GLY A O 1
ATOM 827 N N . LEU A 1 101 ? -13.203 -0.092 9.896 1.00 96.12 101 LEU A N 1
ATOM 828 C CA . LEU A 1 101 ? -12.716 -1.448 9.629 1.00 96.12 101 LEU A CA 1
ATOM 829 C C . LEU A 1 101 ? -13.573 -2.188 8.596 1.00 96.12 101 LEU A C 1
ATOM 831 O O . LEU A 1 101 ? -13.029 -2.875 7.734 1.00 96.12 101 LEU A O 1
ATOM 835 N N . SER A 1 102 ? -14.897 -2.010 8.613 1.00 94.69 102 SER A N 1
ATOM 836 C CA . SER A 1 102 ? -15.790 -2.583 7.598 1.00 94.69 102 SER A CA 1
ATOM 837 C C . SER A 1 102 ? -15.486 -2.046 6.193 1.00 94.69 102 SER A C 1
ATOM 839 O O . SER A 1 102 ? -15.454 -2.812 5.227 1.00 94.69 102 SER A O 1
ATOM 841 N N . ILE A 1 103 ? -15.187 -0.748 6.069 1.00 96.12 103 ILE A N 1
ATOM 842 C CA . ILE A 1 103 ? -14.788 -0.128 4.797 1.00 96.12 103 ILE A CA 1
ATOM 843 C C . ILE A 1 103 ? -13.456 -0.706 4.305 1.00 96.12 103 ILE A C 1
ATOM 845 O O . ILE A 1 103 ? -13.345 -1.071 3.131 1.00 96.12 103 ILE A O 1
ATOM 849 N N . VAL A 1 104 ? -12.464 -0.837 5.193 1.00 95.62 104 VAL A N 1
ATOM 850 C CA . VAL A 1 104 ? -11.166 -1.449 4.860 1.00 95.62 104 VAL A CA 1
ATOM 851 C C . VAL A 1 104 ? -11.354 -2.905 4.423 1.00 95.62 104 VAL A C 1
ATOM 853 O O . VAL A 1 104 ? -10.865 -3.292 3.363 1.00 95.62 104 VAL A O 1
ATOM 856 N N . SER A 1 105 ? -12.131 -3.691 5.172 1.00 92.94 105 SER A N 1
ATOM 857 C CA . SER A 1 105 ? -12.468 -5.080 4.834 1.00 92.94 105 SER A CA 1
ATOM 858 C C . SER A 1 105 ? -13.123 -5.187 3.453 1.00 92.94 105 SER A C 1
ATOM 860 O O . SER A 1 105 ? -12.696 -5.979 2.612 1.00 92.94 105 SER A O 1
ATOM 862 N N . GLN A 1 106 ? -14.098 -4.323 3.152 1.00 92.19 106 GLN A N 1
ATOM 863 C CA . GLN A 1 106 ? -14.741 -4.301 1.840 1.00 92.19 106 GLN A CA 1
ATOM 864 C C . GLN A 1 106 ? -13.750 -3.945 0.722 1.00 92.19 106 GLN A C 1
ATOM 866 O O . GLN A 1 106 ? -13.834 -4.493 -0.383 1.00 92.19 106 GLN A O 1
ATOM 871 N N . ARG A 1 107 ? -12.818 -3.021 0.982 1.00 93.19 107 ARG A N 1
ATOM 872 C CA . ARG A 1 107 ? -11.786 -2.637 0.015 1.00 93.19 107 ARG A CA 1
ATOM 873 C C . ARG A 1 107 ? -10.849 -3.803 -0.280 1.00 93.19 107 ARG A C 1
ATOM 875 O O . ARG A 1 107 ? -10.637 -4.082 -1.461 1.00 93.19 107 ARG A O 1
ATOM 882 N N . ILE A 1 108 ? -10.350 -4.491 0.748 1.00 92.00 108 ILE A N 1
ATOM 883 C CA . ILE A 1 108 ? -9.558 -5.723 0.603 1.00 92.00 108 ILE A CA 1
ATOM 884 C C . ILE A 1 108 ? -10.352 -6.710 -0.245 1.00 92.00 108 ILE A C 1
ATOM 886 O O . ILE A 1 108 ? -9.889 -7.159 -1.290 1.00 92.00 108 ILE A O 1
ATOM 890 N N . GLY A 1 109 ? -11.609 -6.942 0.120 1.00 89.56 109 GLY A N 1
ATOM 891 C CA . GLY A 1 109 ? -12.410 -7.946 -0.546 1.00 89.56 109 GLY A CA 1
ATOM 892 C C . GLY A 1 109 ? -12.721 -7.694 -2.021 1.00 89.56 109 GLY A C 1
ATOM 893 O O . GLY A 1 109 ? -12.868 -8.632 -2.799 1.00 89.56 109 GLY A O 1
ATOM 894 N N . LYS A 1 110 ? -12.782 -6.426 -2.436 1.00 90.38 110 LYS A N 1
ATOM 895 C CA . LYS A 1 110 ? -12.955 -6.033 -3.845 1.00 90.38 110 LYS A CA 1
ATOM 896 C C . LYS A 1 110 ? -11.649 -6.031 -4.644 1.00 90.38 110 LYS A C 1
ATOM 898 O O . LYS A 1 110 ? -11.702 -5.878 -5.862 1.00 90.38 110 LYS A O 1
ATOM 903 N N . SER A 1 111 ? -10.500 -6.117 -3.978 1.00 92.19 111 SER A N 1
ATOM 904 C CA . SER A 1 111 ? -9.176 -5.918 -4.581 1.00 92.19 111 SER A CA 1
ATOM 905 C C . SER A 1 111 ? -8.222 -7.095 -4.383 1.00 92.19 111 SER A C 1
ATOM 907 O O . SER A 1 111 ? -7.065 -6.997 -4.770 1.00 92.19 111 SER A O 1
ATOM 909 N N . VAL A 1 112 ? -8.695 -8.210 -3.835 1.00 90.88 112 VAL A N 1
ATOM 910 C CA . VAL A 1 112 ? -7.979 -9.490 -3.795 1.00 90.88 112 VAL A CA 1
ATOM 911 C C . VAL A 1 112 ? -8.584 -10.427 -4.841 1.00 90.88 112 VAL A C 1
ATOM 913 O O . VAL A 1 112 ? -9.786 -10.369 -5.114 1.00 90.88 112 VAL A O 1
ATOM 916 N N . ASP A 1 113 ? -7.758 -11.272 -5.461 1.00 87.75 113 ASP A N 1
ATOM 917 C CA . ASP A 1 113 ? -8.235 -12.253 -6.435 1.00 87.75 113 ASP A CA 1
ATOM 918 C C . ASP A 1 113 ? -9.320 -13.183 -5.859 1.00 87.75 113 ASP A C 1
ATOM 920 O O . ASP A 1 113 ? -9.248 -13.637 -4.715 1.00 87.75 113 ASP A O 1
ATOM 924 N N . ARG A 1 114 ? -10.336 -13.501 -6.672 1.00 81.81 114 ARG A N 1
ATOM 925 C CA . ARG A 1 114 ? -11.491 -14.296 -6.226 1.00 81.81 114 ARG A CA 1
ATOM 926 C C . ARG A 1 114 ? -11.121 -15.703 -5.761 1.00 81.81 114 ARG A C 1
ATOM 928 O O . ARG A 1 114 ? -11.797 -16.242 -4.889 1.00 81.81 114 ARG A O 1
ATOM 935 N N . SER A 1 115 ? -10.064 -16.291 -6.321 1.00 79.75 115 SER A N 1
ATOM 936 C CA . SER A 1 115 ? -9.582 -17.618 -5.919 1.00 79.75 115 SER A CA 1
ATOM 937 C C . SER A 1 115 ? -9.050 -17.650 -4.483 1.00 79.75 115 SER A C 1
ATOM 939 O O . SER A 1 115 ? -8.938 -18.716 -3.883 1.00 79.75 115 SER A O 1
ATOM 941 N N . LEU A 1 116 ? -8.755 -16.480 -3.912 1.00 73.62 116 LEU A N 1
ATOM 942 C CA . LEU A 1 116 ? -8.125 -16.334 -2.609 1.00 73.62 116 LEU A CA 1
ATOM 943 C C . LEU A 1 116 ? -9.121 -16.039 -1.487 1.00 73.62 116 LEU A C 1
ATOM 945 O O . LEU A 1 116 ? -8.790 -16.253 -0.324 1.00 73.62 116 LEU A O 1
ATOM 949 N N . LEU A 1 117 ? -10.339 -15.583 -1.811 1.00 74.38 117 LEU A N 1
ATOM 950 C CA . LEU A 1 117 ? -11.300 -15.100 -0.807 1.00 74.38 117 LEU A CA 1
ATOM 951 C C . LEU A 1 117 ? -11.652 -16.184 0.228 1.00 74.38 117 LEU A C 1
ATOM 953 O O . LEU A 1 117 ? -11.854 -15.867 1.395 1.00 74.38 117 LEU A O 1
ATOM 957 N N . PHE A 1 118 ? -11.656 -17.461 -0.171 1.00 74.19 118 PHE A N 1
ATOM 958 C CA . PHE A 1 118 ? -11.955 -18.584 0.724 1.00 74.19 118 PHE A CA 1
ATOM 959 C C . PHE A 1 118 ? -10.968 -18.711 1.897 1.00 74.19 118 PHE A C 1
ATOM 961 O O . PHE A 1 118 ? -11.362 -19.105 2.988 1.00 74.19 118 PHE A O 1
ATOM 968 N N . TYR A 1 119 ? -9.697 -18.349 1.703 1.00 68.44 119 TYR A N 1
ATOM 969 C CA . TYR A 1 119 ? -8.662 -18.515 2.730 1.00 68.44 119 TYR A CA 1
ATOM 970 C C . TYR A 1 119 ? -8.698 -17.440 3.820 1.00 68.44 119 TYR A C 1
ATOM 972 O O . TYR A 1 119 ? -8.102 -17.637 4.875 1.00 68.44 119 TYR A O 1
ATOM 980 N N . TYR A 1 120 ? -9.359 -16.307 3.563 1.00 69.31 120 TYR A N 1
ATOM 981 C CA . TYR A 1 120 ? -9.171 -15.092 4.359 1.00 69.31 120 TYR A CA 1
ATOM 982 C C . TYR A 1 120 ? -10.461 -14.521 4.964 1.00 69.31 120 TYR A C 1
ATOM 984 O O . TYR A 1 120 ? -10.385 -13.595 5.763 1.00 69.31 120 TYR A O 1
ATOM 992 N N . TRP A 1 121 ? -11.642 -15.054 4.622 1.00 69.38 121 TRP A N 1
ATOM 993 C CA . TRP A 1 121 ? -12.929 -14.514 5.098 1.00 69.38 121 TRP A CA 1
ATOM 994 C C . TRP A 1 121 ? -13.579 -15.238 6.279 1.00 69.38 121 TRP A C 1
ATOM 996 O O . TRP A 1 121 ? -14.639 -14.806 6.728 1.00 69.38 121 TRP A O 1
ATOM 1006 N N . ASN A 1 122 ? -12.982 -16.314 6.793 1.00 63.78 122 ASN A N 1
ATOM 1007 C CA . ASN A 1 122 ? -13.513 -17.017 7.964 1.00 63.78 122 ASN A CA 1
ATOM 1008 C C . ASN A 1 122 ? -13.238 -16.209 9.239 1.00 63.78 122 ASN A C 1
ATOM 1010 O O . ASN A 1 122 ? -12.113 -16.258 9.734 1.00 63.78 122 ASN A O 1
ATOM 1014 N N . ASP A 1 123 ? -14.240 -15.459 9.725 1.00 65.06 123 ASP A N 1
ATOM 1015 C CA . ASP A 1 123 ? -14.301 -14.721 11.009 1.00 65.06 123 ASP A CA 1
ATOM 1016 C C . ASP A 1 123 ? -13.006 -14.011 11.449 1.00 65.06 123 ASP A C 1
ATOM 1018 O O . ASP A 1 123 ? -12.751 -13.768 12.630 1.00 65.06 123 ASP A O 1
ATOM 1022 N N . SER A 1 124 ? -12.165 -13.657 10.482 1.00 78.81 124 SER A N 1
ATOM 1023 C CA . SER A 1 124 ? -10.844 -13.104 10.722 1.00 78.81 124 SER A CA 1
ATOM 1024 C C . SER A 1 124 ? -10.960 -11.596 10.848 1.00 78.81 124 SER A C 1
ATOM 1026 O O . SER A 1 124 ? -11.675 -10.937 10.089 1.00 78.81 124 SER A O 1
ATOM 1028 N N . SER A 1 125 ? -10.232 -11.021 11.804 1.00 90.06 125 SER A N 1
ATOM 1029 C CA . SER A 1 125 ? -10.120 -9.569 11.890 1.00 90.06 125 SER A CA 1
ATOM 1030 C C . SER A 1 125 ? -9.442 -9.012 10.630 1.00 90.06 125 SER A C 1
ATOM 1032 O O . SER A 1 125 ? -8.735 -9.719 9.900 1.00 90.06 125 SER A O 1
ATOM 1034 N N . VAL A 1 126 ? -9.628 -7.716 10.368 1.00 93.00 126 VAL A N 1
ATOM 1035 C CA . VAL A 1 126 ? -8.938 -7.031 9.260 1.00 93.00 126 VAL A CA 1
ATOM 1036 C C . VAL A 1 126 ? -7.418 -7.141 9.419 1.00 93.00 126 VAL A C 1
ATOM 1038 O O . VAL A 1 126 ? -6.721 -7.354 8.429 1.00 93.00 126 VAL A O 1
ATOM 1041 N N . TYR A 1 127 ? -6.921 -7.061 10.658 1.00 94.44 127 TYR A N 1
ATOM 1042 C CA . TYR A 1 127 ? -5.512 -7.280 10.981 1.00 94.44 127 TYR A CA 1
ATOM 1043 C C . TYR A 1 127 ? -5.035 -8.668 10.538 1.00 94.44 127 TYR A C 1
ATOM 1045 O O . TYR A 1 127 ? -4.090 -8.760 9.760 1.00 94.44 127 TYR A O 1
ATOM 1053 N N . GLU A 1 128 ? -5.710 -9.741 10.966 1.00 91.19 128 GLU A N 1
ATOM 1054 C CA . GLU A 1 128 ? -5.289 -11.107 10.623 1.00 91.19 128 GLU A CA 1
ATOM 1055 C C . GLU A 1 128 ? -5.366 -11.363 9.118 1.00 91.19 128 GLU A C 1
ATOM 1057 O O . GLU A 1 128 ? -4.456 -11.944 8.531 1.00 91.19 128 GLU A O 1
ATOM 1062 N N . THR A 1 129 ? -6.399 -10.833 8.461 1.00 91.56 129 THR A N 1
ATOM 1063 C CA . THR A 1 129 ? -6.518 -10.869 6.999 1.00 91.56 129 THR A CA 1
ATOM 1064 C C . THR A 1 129 ? -5.292 -10.241 6.331 1.00 91.56 129 THR A C 1
ATOM 1066 O O . THR A 1 129 ? -4.661 -10.852 5.468 1.00 91.56 129 THR A O 1
ATOM 1069 N N . LEU A 1 130 ? -4.921 -9.022 6.736 1.00 93.44 130 LEU A N 1
ATOM 1070 C CA . LEU A 1 130 ? -3.781 -8.307 6.162 1.00 93.44 130 LEU A CA 1
ATOM 1071 C C . LEU A 1 130 ? -2.446 -8.966 6.500 1.00 93.44 130 LEU A C 1
ATOM 1073 O O . LEU A 1 130 ? -1.563 -9.009 5.645 1.00 93.44 130 LEU A O 1
ATOM 1077 N N . ARG A 1 131 ? -2.307 -9.519 7.704 1.00 92.81 131 ARG A N 1
ATOM 1078 C CA . ARG A 1 131 ? -1.120 -10.256 8.140 1.00 92.81 131 ARG A CA 1
ATOM 1079 C C . ARG A 1 131 ? -0.908 -11.520 7.309 1.00 92.81 131 ARG A C 1
ATOM 1081 O O . ARG A 1 131 ? 0.204 -11.759 6.842 1.00 92.81 131 ARG A O 1
ATOM 1088 N N . LEU A 1 132 ? -1.963 -12.298 7.067 1.00 90.56 132 LEU A N 1
ATOM 1089 C CA . LEU A 1 132 ? -1.894 -13.501 6.236 1.00 90.56 132 LEU A CA 1
ATOM 1090 C C . LEU A 1 132 ? -1.590 -13.172 4.768 1.00 90.56 132 LEU A C 1
ATOM 1092 O O . LEU A 1 132 ? -0.796 -13.861 4.124 1.00 90.56 132 LEU A O 1
ATOM 1096 N N . LEU A 1 133 ? -2.192 -12.105 4.236 1.00 91.81 133 LEU A N 1
ATOM 1097 C CA . LEU A 1 133 ? -1.882 -11.628 2.888 1.00 91.81 133 LEU A CA 1
ATOM 1098 C C . LEU A 1 133 ? -0.427 -11.151 2.794 1.00 91.81 133 LEU A C 1
ATOM 1100 O O . LEU A 1 133 ? 0.258 -1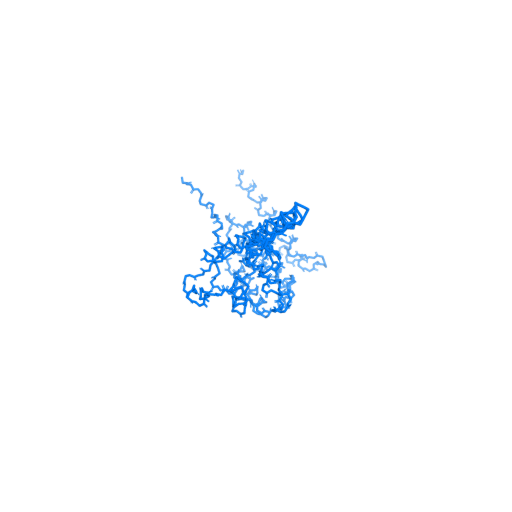1.514 1.841 1.00 91.81 133 LEU A O 1
ATOM 1104 N N . ARG A 1 134 ? 0.071 -10.430 3.806 1.00 92.62 134 ARG A N 1
ATOM 1105 C CA . ARG A 1 134 ? 1.473 -10.000 3.900 1.00 92.62 134 ARG A CA 1
ATOM 1106 C C . ARG A 1 134 ? 2.417 -11.190 3.885 1.00 92.62 134 ARG A C 1
ATOM 1108 O O . ARG A 1 134 ? 3.317 -11.234 3.059 1.00 92.62 134 ARG A O 1
ATOM 1115 N N . GLN A 1 135 ? 2.173 -12.186 4.732 1.00 90.44 135 GLN A N 1
ATOM 1116 C CA . GLN A 1 135 ? 3.006 -13.386 4.806 1.00 90.44 135 GLN A CA 1
ATOM 1117 C C . GLN A 1 135 ? 3.122 -14.111 3.456 1.00 90.44 135 GLN A C 1
ATOM 1119 O O . GLN A 1 135 ? 4.154 -14.709 3.161 1.00 90.44 135 GLN A O 1
ATOM 1124 N N . ARG A 1 136 ? 2.064 -14.071 2.640 1.00 88.94 136 ARG A N 1
ATOM 1125 C CA . ARG A 1 136 ? 2.022 -14.766 1.351 1.00 88.94 136 ARG A CA 1
ATOM 1126 C C . ARG A 1 136 ? 2.556 -13.939 0.186 1.00 88.94 136 ARG A C 1
ATOM 1128 O O . ARG A 1 136 ? 3.164 -14.507 -0.717 1.00 88.94 136 ARG A O 1
ATOM 1135 N N . TYR A 1 137 ? 2.275 -12.640 0.170 1.00 91.06 137 TYR A N 1
ATOM 1136 C CA . TYR A 1 137 ? 2.481 -11.796 -1.003 1.00 91.06 137 TYR A CA 1
ATOM 1137 C C . TYR A 1 137 ? 3.568 -10.750 -0.827 1.00 91.06 137 TYR A C 1
ATOM 1139 O O . TYR A 1 137 ? 4.074 -10.287 -1.843 1.00 91.06 137 TYR A O 1
ATOM 1147 N N . GLU A 1 138 ? 3.972 -10.394 0.392 1.00 92.12 138 GLU A N 1
ATOM 1148 C CA . GLU A 1 138 ? 5.067 -9.446 0.564 1.00 92.12 138 GLU A CA 1
ATOM 1149 C C . GLU A 1 138 ? 6.354 -10.023 -0.041 1.00 92.12 138 GLU A C 1
ATOM 1151 O O . GLU A 1 138 ? 6.855 -11.049 0.427 1.00 92.12 138 GLU A O 1
ATOM 1156 N N . PRO A 1 139 ? 6.907 -9.393 -1.093 1.00 89.56 139 PRO A N 1
ATOM 1157 C CA . PRO A 1 139 ? 8.094 -9.917 -1.728 1.00 89.56 139 PRO A CA 1
ATOM 1158 C C . PRO A 1 139 ? 9.297 -9.714 -0.808 1.00 89.56 139 PRO A C 1
ATOM 1160 O O . PRO A 1 139 ? 9.555 -8.617 -0.288 1.00 89.56 139 PRO A O 1
ATOM 1163 N N . THR A 1 140 ? 10.102 -10.764 -0.667 1.00 88.06 140 THR A N 1
ATOM 1164 C CA . THR A 1 140 ? 11.394 -10.660 0.012 1.00 88.06 140 THR A CA 1
ATOM 1165 C C . THR A 1 140 ? 12.292 -9.648 -0.703 1.00 88.06 140 THR A C 1
ATOM 1167 O O . THR A 1 140 ? 12.085 -9.302 -1.870 1.00 88.06 140 THR A O 1
ATOM 1170 N N . ALA A 1 141 ? 13.324 -9.152 -0.016 1.00 84.56 141 ALA A N 1
ATOM 1171 C CA . ALA A 1 141 ? 14.278 -8.232 -0.634 1.00 84.56 141 ALA A CA 1
ATOM 1172 C C . ALA A 1 141 ? 14.913 -8.821 -1.911 1.00 84.56 141 ALA A C 1
ATOM 1174 O O . ALA A 1 141 ? 15.124 -8.091 -2.875 1.00 84.56 141 ALA A O 1
ATOM 1175 N N . GLU A 1 142 ? 15.156 -10.135 -1.942 1.00 85.00 142 GLU A N 1
ATOM 1176 C CA . GLU A 1 142 ? 15.698 -10.818 -3.120 1.00 85.00 142 GLU A CA 1
ATOM 1177 C C . GLU A 1 142 ? 14.674 -10.924 -4.254 1.00 85.00 142 GLU A C 1
ATOM 1179 O O . GLU A 1 142 ? 14.976 -10.562 -5.386 1.00 85.00 142 GLU A O 1
ATOM 1184 N N . GLN A 1 143 ? 13.431 -11.316 -3.954 1.00 86.81 143 GLN A N 1
ATOM 1185 C CA . GLN A 1 143 ? 12.356 -11.358 -4.956 1.00 86.81 143 GLN A CA 1
ATOM 1186 C C . GLN A 1 143 ? 12.088 -9.980 -5.574 1.00 86.81 143 GLN A C 1
ATOM 1188 O O . GLN A 1 143 ? 11.813 -9.877 -6.771 1.00 86.81 143 GLN A O 1
ATOM 1193 N N . ARG A 1 144 ? 12.206 -8.908 -4.778 1.00 84.50 144 ARG A N 1
ATOM 1194 C CA . ARG A 1 144 ? 12.125 -7.531 -5.281 1.00 84.50 144 ARG A CA 1
ATOM 1195 C C . ARG A 1 144 ? 13.261 -7.217 -6.246 1.00 84.50 144 ARG A C 1
ATOM 1197 O O . ARG A 1 144 ? 12.992 -6.707 -7.330 1.00 84.50 144 ARG A O 1
ATOM 1204 N N . ARG A 1 145 ? 14.506 -7.546 -5.888 1.00 87.25 145 ARG A N 1
ATOM 1205 C CA . ARG A 1 145 ? 15.666 -7.345 -6.772 1.00 87.25 145 ARG A CA 1
ATOM 1206 C C . ARG A 1 145 ? 15.511 -8.101 -8.089 1.00 87.25 145 ARG A C 1
ATOM 1208 O O . ARG A 1 145 ? 15.693 -7.503 -9.144 1.00 87.25 145 ARG A O 1
ATOM 1215 N N . GLU A 1 146 ? 15.105 -9.366 -8.035 1.00 87.50 146 GLU A N 1
ATOM 1216 C CA . GLU A 1 146 ? 14.885 -10.185 -9.231 1.00 87.50 146 GLU A CA 1
ATOM 1217 C C . GLU A 1 146 ? 13.761 -9.630 -10.116 1.00 87.50 146 GLU A C 1
ATOM 1219 O O . GLU A 1 146 ? 13.877 -9.579 -11.337 1.00 87.50 146 GLU A O 1
ATOM 1224 N N . THR A 1 147 ? 12.674 -9.144 -9.523 1.00 86.75 147 THR A N 1
ATOM 1225 C CA . THR A 1 147 ? 11.576 -8.532 -10.284 1.00 86.75 147 THR A CA 1
ATOM 1226 C C . THR A 1 147 ? 12.007 -7.247 -10.974 1.00 86.75 147 THR A C 1
ATOM 1228 O O . THR A 1 147 ? 11.702 -7.056 -12.148 1.00 86.75 147 THR A O 1
ATOM 1231 N N . LEU A 1 148 ? 12.777 -6.392 -10.300 1.00 89.31 148 LEU A N 1
ATOM 1232 C CA . LEU A 1 148 ? 13.336 -5.199 -10.934 1.00 89.31 148 LEU A CA 1
ATOM 1233 C C . LEU A 1 148 ? 14.316 -5.549 -12.059 1.00 89.31 148 LEU A C 1
ATOM 1235 O O . LEU A 1 148 ? 14.245 -4.951 -13.132 1.00 89.31 148 LEU A O 1
ATOM 1239 N N . ARG A 1 149 ? 15.161 -6.566 -11.856 1.00 89.00 149 ARG A N 1
ATOM 1240 C CA . ARG A 1 149 ? 16.067 -7.094 -12.884 1.00 89.00 149 ARG A CA 1
ATOM 1241 C C . ARG A 1 149 ? 15.292 -7.552 -14.123 1.00 89.00 149 ARG A C 1
ATOM 1243 O O . ARG A 1 149 ? 15.632 -7.148 -15.235 1.00 89.00 149 ARG A O 1
ATOM 1250 N N . ARG A 1 150 ? 14.214 -8.324 -13.937 1.00 89.44 150 ARG A N 1
ATOM 1251 C CA . ARG A 1 150 ? 13.313 -8.751 -15.023 1.00 89.44 150 ARG A CA 1
ATOM 1252 C C . ARG A 1 150 ? 12.646 -7.562 -15.712 1.00 89.44 150 ARG A C 1
ATOM 1254 O O . ARG A 1 150 ? 12.708 -7.471 -16.931 1.00 89.44 150 ARG A O 1
ATOM 1261 N N . ASN A 1 151 ? 12.107 -6.607 -14.955 1.00 88.62 151 ASN A N 1
ATOM 1262 C CA . ASN A 1 151 ? 11.468 -5.410 -15.511 1.00 88.62 151 ASN A CA 1
ATOM 1263 C C . ASN A 1 151 ? 12.432 -4.577 -16.366 1.00 88.62 151 ASN A C 1
ATOM 1265 O O . ASN A 1 151 ? 12.062 -4.117 -17.447 1.00 88.62 151 ASN A O 1
ATOM 1269 N N . PHE A 1 152 ? 13.673 -4.399 -15.907 1.00 92.25 152 PHE A N 1
ATOM 1270 C CA . PHE A 1 152 ? 14.709 -3.709 -16.672 1.00 92.25 152 PHE A CA 1
ATOM 1271 C C . PHE A 1 152 ? 15.067 -4.474 -17.951 1.00 92.25 152 PHE A C 1
ATOM 1273 O O . PHE A 1 152 ? 15.092 -3.909 -19.047 1.00 92.25 152 PHE A O 1
ATOM 1280 N N . HIS A 1 153 ? 15.261 -5.785 -17.833 1.00 91.56 153 HIS A N 1
ATOM 1281 C CA . HIS A 1 153 ? 15.520 -6.656 -18.971 1.00 91.56 153 HIS A CA 1
ATOM 1282 C C . HIS A 1 153 ? 14.376 -6.641 -20.009 1.00 91.56 153 HIS A C 1
ATOM 1284 O O . HIS A 1 153 ? 14.635 -6.617 -21.215 1.00 91.56 153 HIS A O 1
ATOM 1290 N N . ASP A 1 154 ? 13.121 -6.604 -19.568 1.00 89.62 154 ASP A N 1
ATOM 1291 C CA . ASP A 1 154 ? 11.945 -6.557 -20.439 1.00 89.62 154 ASP A CA 1
ATOM 1292 C C . ASP A 1 154 ? 11.774 -5.182 -21.098 1.00 89.62 154 ASP A C 1
ATOM 1294 O O . ASP A 1 154 ? 11.415 -5.096 -22.279 1.00 89.62 154 ASP A O 1
ATOM 1298 N N . ALA A 1 155 ? 12.100 -4.097 -20.387 1.00 90.25 155 ALA A N 1
ATOM 1299 C CA . ALA A 1 155 ? 12.156 -2.755 -20.965 1.00 90.25 155 ALA A CA 1
ATOM 1300 C C . ALA A 1 155 ? 13.190 -2.680 -22.102 1.00 90.25 155 ALA A C 1
ATOM 1302 O O . ALA A 1 155 ? 12.882 -2.134 -23.165 1.00 90.25 155 ALA A O 1
ATOM 1303 N N . ARG A 1 156 ? 14.360 -3.308 -21.918 1.00 90.31 156 ARG A N 1
ATOM 1304 C CA . ARG A 1 156 ? 15.400 -3.459 -22.950 1.00 90.31 156 ARG A CA 1
ATOM 1305 C C . ARG A 1 156 ? 14.911 -4.277 -24.150 1.00 90.31 156 ARG A C 1
ATOM 1307 O O . ARG A 1 156 ? 15.085 -3.867 -25.290 1.00 90.31 156 ARG A O 1
ATOM 1314 N N . LYS A 1 157 ? 14.267 -5.426 -23.914 1.00 87.62 157 LYS A N 1
ATOM 1315 C CA . LYS A 1 157 ? 13.770 -6.302 -24.995 1.00 87.62 157 LYS A CA 1
ATOM 1316 C C . LYS A 1 157 ? 12.565 -5.745 -25.749 1.00 87.62 157 LYS A C 1
ATOM 1318 O O . LYS A 1 157 ? 12.255 -6.225 -26.839 1.00 87.62 157 LYS A O 1
ATOM 1323 N N . THR A 1 158 ? 11.856 -4.775 -25.178 1.00 84.94 158 THR A N 1
ATOM 1324 C CA . THR A 1 158 ? 10.698 -4.166 -25.832 1.00 84.94 158 THR A CA 1
ATOM 1325 C C . THR A 1 158 ? 11.148 -3.460 -27.115 1.00 84.94 158 THR A C 1
ATOM 1327 O O . THR A 1 158 ? 11.942 -2.524 -27.026 1.00 84.94 158 THR A O 1
ATOM 1330 N N . PRO A 1 159 ? 10.620 -3.831 -28.302 1.00 82.06 159 PRO A N 1
ATOM 1331 C CA . PRO A 1 159 ? 11.064 -3.252 -29.563 1.00 82.06 159 PRO A CA 1
ATOM 1332 C C . PRO A 1 159 ? 10.906 -1.735 -29.584 1.00 82.06 159 PRO A C 1
ATOM 1334 O O . PRO A 1 159 ? 9.799 -1.205 -29.409 1.00 82.06 159 PRO A O 1
ATOM 1337 N N . VAL A 1 160 ? 12.008 -1.040 -29.847 1.00 84.25 160 VAL A N 1
ATOM 1338 C CA . VAL A 1 160 ? 12.015 0.415 -29.910 1.00 84.25 160 VAL A CA 1
ATOM 1339 C C . VAL A 1 160 ? 11.322 0.857 -31.198 1.00 84.25 160 VAL A C 1
ATOM 1341 O O . VAL A 1 160 ? 11.690 0.463 -32.302 1.00 84.25 160 VAL A O 1
ATOM 1344 N N . LYS A 1 161 ? 10.270 1.671 -31.070 1.00 86.62 161 LYS A N 1
ATOM 1345 C CA . LYS A 1 161 ? 9.505 2.189 -32.213 1.00 86.62 161 LYS A CA 1
ATOM 1346 C C . LYS A 1 161 ? 9.464 3.700 -32.182 1.00 86.62 161 LYS A C 1
ATOM 1348 O O . LYS A 1 161 ? 9.059 4.299 -31.186 1.00 86.62 161 LYS A O 1
ATOM 1353 N N . MET A 1 162 ? 9.745 4.315 -33.326 1.00 83.44 162 MET A N 1
ATOM 1354 C CA . MET A 1 162 ? 9.868 5.767 -33.417 1.00 83.44 162 MET A CA 1
ATOM 1355 C C . MET A 1 162 ? 8.563 6.517 -33.090 1.00 83.44 162 MET A C 1
ATOM 1357 O O . MET A 1 162 ? 8.568 7.634 -32.573 1.00 83.44 162 MET A O 1
ATOM 1361 N N . ALA A 1 163 ? 7.404 5.897 -33.332 1.00 84.38 163 ALA A N 1
ATOM 1362 C CA . ALA A 1 163 ? 6.099 6.438 -32.939 1.00 84.38 163 ALA A CA 1
ATOM 1363 C C . ALA A 1 163 ? 5.944 6.612 -31.414 1.00 84.38 163 ALA A C 1
ATOM 1365 O O . ALA A 1 163 ? 5.329 7.581 -30.978 1.00 84.38 163 ALA A O 1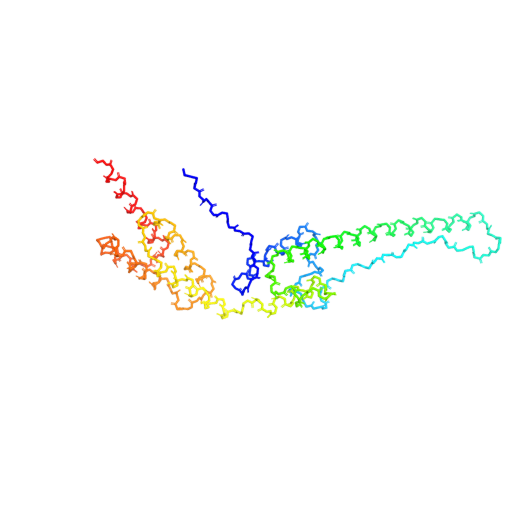
ATOM 1366 N N . ASN A 1 164 ? 6.549 5.726 -30.615 1.00 87.75 164 ASN A N 1
ATOM 1367 C CA . ASN A 1 164 ? 6.374 5.662 -29.160 1.00 87.75 164 ASN A CA 1
ATOM 1368 C C . ASN A 1 164 ? 7.676 5.923 -28.392 1.00 87.75 164 ASN A C 1
ATOM 1370 O O . ASN A 1 164 ? 7.776 5.559 -27.222 1.00 87.75 164 ASN A O 1
ATOM 1374 N N . ILE A 1 165 ? 8.662 6.556 -29.034 1.00 89.94 165 ILE A N 1
ATOM 1375 C CA . ILE A 1 165 ? 10.023 6.673 -28.502 1.00 89.94 165 ILE A CA 1
ATOM 1376 C C . ILE A 1 165 ? 10.064 7.303 -27.104 1.00 89.94 165 ILE A C 1
ATOM 1378 O O . ILE A 1 165 ? 10.666 6.727 -26.213 1.00 89.94 165 ILE A O 1
ATOM 1382 N N . LYS A 1 166 ? 9.305 8.386 -26.867 1.00 91.25 166 LYS A N 1
ATOM 1383 C CA . LYS A 1 166 ? 9.206 9.051 -25.551 1.00 91.25 166 LYS A CA 1
ATOM 1384 C C . LYS A 1 166 ? 8.665 8.138 -24.450 1.00 91.25 166 LYS A C 1
ATOM 1386 O O . LYS A 1 166 ? 9.107 8.197 -23.310 1.00 91.25 166 LYS A O 1
ATOM 1391 N N . LEU A 1 167 ? 7.658 7.327 -24.779 1.00 90.62 167 LEU A N 1
ATOM 1392 C CA . LEU A 1 167 ? 7.060 6.406 -23.815 1.00 90.62 167 LEU A CA 1
ATOM 1393 C C . LEU A 1 167 ? 8.020 5.256 -23.507 1.00 90.62 167 LEU A C 1
ATOM 1395 O O . LEU A 1 167 ? 8.103 4.820 -22.364 1.00 90.62 167 LEU A O 1
ATOM 1399 N N . TRP A 1 168 ? 8.729 4.763 -24.524 1.00 93.62 168 TRP A N 1
ATOM 1400 C CA . TRP A 1 168 ? 9.728 3.717 -24.351 1.00 93.62 168 TRP A CA 1
ATOM 1401 C C . TRP A 1 168 ? 10.917 4.204 -23.512 1.00 93.62 168 TRP A C 1
ATOM 1403 O O . TRP A 1 168 ? 11.242 3.547 -22.529 1.00 93.62 168 TRP A O 1
ATOM 1413 N N . THR A 1 169 ? 11.485 5.382 -23.806 1.00 93.56 169 THR A N 1
ATOM 1414 C CA . THR A 1 169 ? 12.603 5.942 -23.027 1.00 93.56 169 THR A CA 1
ATOM 1415 C C . THR A 1 169 ? 12.215 6.170 -21.569 1.00 93.56 169 THR A C 1
ATOM 1417 O O . THR A 1 169 ? 12.962 5.781 -20.682 1.00 93.56 169 THR A O 1
ATOM 1420 N N . ALA A 1 170 ? 11.011 6.694 -21.306 1.00 92.25 170 ALA A N 1
ATOM 1421 C CA . ALA A 1 170 ? 10.519 6.868 -19.939 1.00 92.25 170 ALA A CA 1
ATOM 1422 C C . ALA A 1 170 ? 10.355 5.529 -19.197 1.00 92.25 170 ALA A C 1
ATOM 1424 O O . ALA A 1 170 ? 10.622 5.440 -18.004 1.00 92.25 170 ALA A O 1
ATOM 1425 N N . ARG A 1 171 ? 9.908 4.463 -19.876 1.00 91.00 171 ARG A N 1
ATOM 1426 C CA . ARG A 1 171 ? 9.817 3.121 -19.269 1.00 91.00 171 ARG A CA 1
ATOM 1427 C C . ARG A 1 171 ? 11.194 2.545 -18.960 1.00 91.00 171 ARG A C 1
ATOM 1429 O O . ARG A 1 171 ? 11.364 1.973 -17.890 1.00 91.00 171 ARG A O 1
ATOM 1436 N N . TYR A 1 172 ? 12.139 2.703 -19.881 1.00 94.38 172 TYR A N 1
ATOM 1437 C CA . TYR A 1 172 ? 13.517 2.255 -19.711 1.00 94.38 172 TYR A CA 1
ATOM 1438 C C . TYR A 1 172 ? 14.194 2.965 -18.531 1.00 94.38 172 TYR A C 1
ATOM 1440 O O . TYR A 1 172 ? 14.717 2.305 -17.636 1.00 94.38 172 TYR A O 1
ATOM 1448 N N . GLU A 1 173 ? 14.100 4.296 -18.480 1.00 93.94 173 GLU A N 1
ATOM 1449 C CA . GLU A 1 173 ? 14.649 5.121 -17.398 1.00 93.94 173 GLU A CA 1
ATOM 1450 C C . GLU A 1 173 ? 14.025 4.771 -16.044 1.00 93.94 173 GLU A C 1
ATOM 1452 O O . GLU A 1 173 ? 14.745 4.491 -15.092 1.00 93.94 173 GLU A O 1
ATOM 1457 N N . ASN A 1 174 ? 12.694 4.679 -15.964 1.00 92.19 174 ASN A N 1
ATOM 1458 C CA . ASN A 1 174 ? 12.014 4.303 -14.722 1.00 92.19 174 ASN A CA 1
ATOM 1459 C C . ASN A 1 174 ? 12.414 2.902 -14.232 1.00 92.19 174 ASN A C 1
ATOM 1461 O O . ASN A 1 174 ? 12.543 2.688 -13.027 1.00 92.19 174 ASN A O 1
ATOM 1465 N N . ALA A 1 175 ? 12.605 1.943 -15.144 1.00 92.12 175 ALA A N 1
ATOM 1466 C CA . ALA A 1 175 ? 13.055 0.603 -14.779 1.00 92.12 175 ALA A CA 1
ATOM 1467 C C . ALA A 1 175 ? 14.495 0.618 -14.236 1.00 92.12 175 ALA A C 1
ATOM 1469 O O . ALA A 1 175 ? 14.779 -0.055 -13.246 1.00 92.12 175 ALA A O 1
ATOM 1470 N N . PHE A 1 176 ? 15.382 1.417 -14.837 1.00 94.50 176 PHE A N 1
ATOM 1471 C CA . PHE A 1 176 ? 16.746 1.606 -14.343 1.00 94.50 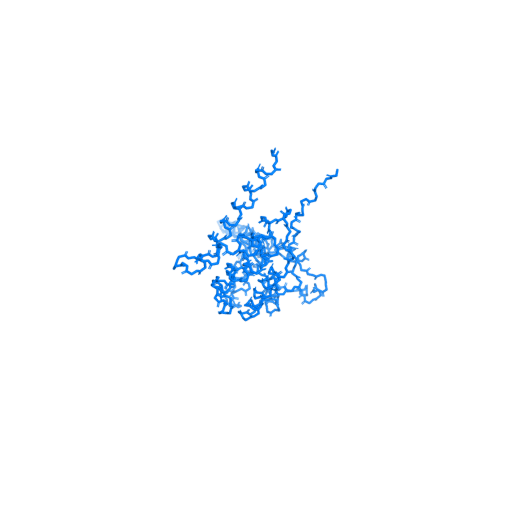176 PHE A CA 1
ATOM 1472 C C . PHE A 1 176 ? 16.781 2.299 -12.975 1.00 94.50 176 PHE A C 1
ATOM 1474 O O . PHE A 1 176 ? 17.415 1.793 -12.050 1.00 94.50 176 PHE A O 1
ATOM 1481 N N . GLU A 1 177 ? 16.071 3.415 -12.812 1.00 92.31 177 GLU A N 1
ATOM 1482 C CA . GLU A 1 177 ? 16.041 4.161 -11.550 1.00 92.31 177 GLU A CA 1
ATOM 1483 C C . GLU A 1 177 ? 15.470 3.313 -10.405 1.00 92.31 177 GLU A C 1
ATOM 1485 O O . GLU A 1 177 ? 15.974 3.359 -9.281 1.00 92.31 177 GLU A O 1
ATOM 1490 N N . ALA A 1 178 ? 14.492 2.446 -10.689 1.00 88.12 178 ALA A N 1
ATOM 1491 C CA . ALA A 1 178 ? 14.010 1.473 -9.715 1.00 88.12 178 ALA A CA 1
ATOM 1492 C C . ALA A 1 178 ? 15.115 0.484 -9.287 1.00 88.12 178 ALA A C 1
ATOM 1494 O O . ALA A 1 178 ? 15.302 0.252 -8.088 1.00 88.12 178 ALA A O 1
ATOM 1495 N N . CYS A 1 179 ? 15.881 -0.071 -10.238 1.00 91.00 179 CYS A N 1
ATOM 1496 C CA . CYS A 1 179 ? 17.032 -0.939 -9.947 1.00 91.00 179 CYS A CA 1
ATOM 1497 C C . CYS A 1 179 ? 18.105 -0.217 -9.118 1.00 91.00 179 CYS A C 1
ATOM 1499 O O . CYS A 1 179 ? 18.620 -0.779 -8.146 1.00 91.00 179 CYS A O 1
ATOM 1501 N N . LYS A 1 180 ? 18.409 1.037 -9.471 1.00 91.12 180 LYS A N 1
ATOM 1502 C CA . LYS A 1 180 ? 19.383 1.892 -8.781 1.00 91.12 180 LYS A CA 1
ATOM 1503 C C . LYS A 1 180 ? 18.959 2.174 -7.340 1.00 91.12 180 LYS A C 1
ATOM 1505 O O . LYS A 1 180 ? 19.767 2.014 -6.425 1.00 91.12 180 LYS A O 1
ATOM 1510 N N . ALA A 1 181 ? 17.684 2.495 -7.117 1.00 87.31 181 ALA A N 1
ATOM 1511 C CA . ALA A 1 181 ? 17.129 2.742 -5.787 1.00 87.31 181 ALA A CA 1
ATOM 1512 C C . ALA A 1 181 ? 17.252 1.525 -4.847 1.00 87.31 181 ALA A C 1
ATOM 1514 O O . ALA A 1 181 ? 17.528 1.696 -3.659 1.00 87.31 181 ALA A O 1
ATOM 1515 N N . LEU A 1 182 ? 17.106 0.297 -5.367 1.00 86.00 182 LEU A N 1
ATOM 1516 C CA . LEU A 1 182 ? 17.300 -0.945 -4.598 1.00 86.00 182 LEU A CA 1
ATOM 1517 C C . LEU A 1 182 ? 18.717 -1.535 -4.679 1.00 86.00 182 LEU A C 1
ATOM 1519 O O . LEU A 1 182 ? 18.938 -2.633 -4.161 1.00 86.00 182 LEU A O 1
ATOM 1523 N N . LYS A 1 183 ? 19.680 -0.816 -5.271 1.00 88.56 183 LYS A N 1
ATOM 1524 C CA . LYS A 1 183 ? 21.085 -1.239 -5.401 1.00 88.56 183 LYS A CA 1
ATOM 1525 C C . LYS A 1 183 ? 21.231 -2.645 -6.005 1.00 88.56 183 LYS A C 1
ATOM 1527 O O . LYS A 1 183 ? 21.966 -3.480 -5.477 1.00 88.56 183 LYS A O 1
ATOM 1532 N N . VAL A 1 184 ? 20.517 -2.922 -7.097 1.00 88.69 184 VAL A N 1
ATOM 1533 C CA . VAL A 1 184 ? 20.707 -4.162 -7.870 1.00 88.69 184 VAL A CA 1
ATOM 1534 C C . VAL A 1 184 ? 22.108 -4.125 -8.496 1.00 88.69 184 VAL A C 1
ATOM 1536 O O . VAL A 1 184 ? 22.349 -3.346 -9.413 1.00 88.69 184 VAL A O 1
ATOM 1539 N N . LEU A 1 185 ? 23.041 -4.926 -7.969 1.00 84.25 185 LEU A N 1
ATOM 1540 C CA . LEU A 1 185 ? 24.484 -4.813 -8.248 1.00 84.25 185 LEU A CA 1
ATOM 1541 C C . LEU A 1 185 ? 24.843 -4.971 -9.732 1.00 84.25 185 LEU A C 1
ATOM 1543 O O . LEU A 1 185 ? 25.766 -4.330 -10.224 1.00 84.25 185 LEU A O 1
ATOM 1547 N N . ASP A 1 186 ? 24.097 -5.809 -10.436 1.00 85.69 186 ASP A N 1
ATOM 1548 C CA . ASP A 1 186 ? 24.339 -6.189 -11.825 1.00 85.69 186 ASP A CA 1
ATOM 1549 C C . ASP A 1 186 ? 23.691 -5.225 -12.840 1.00 85.69 186 ASP A C 1
ATOM 1551 O O . ASP A 1 186 ? 23.927 -5.345 -14.040 1.00 85.69 186 ASP A O 1
ATOM 1555 N N . VAL A 1 187 ? 22.929 -4.226 -12.376 1.00 89.31 187 VAL A N 1
ATOM 1556 C CA . VAL A 1 187 ? 22.383 -3.143 -13.210 1.00 89.31 187 VAL A CA 1
ATOM 1557 C C . VAL A 1 187 ? 23.085 -1.836 -12.840 1.00 89.31 187 VAL A C 1
ATOM 1559 O O . VAL A 1 187 ? 22.574 -1.018 -12.076 1.00 89.31 187 VAL A O 1
ATOM 1562 N N . THR A 1 188 ? 24.297 -1.652 -13.366 1.00 90.12 188 THR A N 1
ATOM 1563 C CA . THR A 1 188 ? 25.086 -0.426 -13.166 1.00 90.12 188 THR A CA 1
ATOM 1564 C C . THR A 1 188 ? 24.707 0.659 -14.175 1.00 90.12 188 THR A C 1
ATOM 1566 O O . THR A 1 188 ? 24.116 0.381 -15.216 1.00 90.12 188 THR A O 1
ATOM 1569 N N . GLU A 1 189 ? 25.066 1.911 -13.883 1.00 90.44 189 GLU A N 1
ATOM 1570 C CA . GLU A 1 189 ? 24.817 3.043 -14.788 1.00 90.44 189 GLU A CA 1
ATOM 1571 C C . GLU A 1 189 ? 25.520 2.864 -16.141 1.00 90.44 189 GLU A C 1
ATOM 1573 O O . GLU A 1 189 ? 24.890 3.029 -17.181 1.00 90.44 189 GLU A O 1
ATOM 1578 N N . GLY A 1 190 ? 26.786 2.428 -16.133 1.00 89.12 190 GLY A N 1
ATOM 1579 C CA . GLY A 1 190 ? 27.527 2.118 -17.360 1.00 89.12 190 GLY A CA 1
ATOM 1580 C C . GLY A 1 190 ? 26.858 1.010 -18.174 1.00 89.12 190 GLY A C 1
ATOM 1581 O O . GLY A 1 190 ? 26.591 1.198 -19.357 1.00 89.12 190 GLY A O 1
ATOM 1582 N N . TYR A 1 191 ? 26.473 -0.092 -17.517 1.00 90.19 191 TYR A N 1
ATOM 1583 C CA . TYR A 1 191 ? 25.737 -1.172 -18.175 1.00 90.19 191 TYR A CA 1
ATOM 1584 C C . TYR A 1 191 ? 24.430 -0.666 -18.799 1.00 90.19 191 TYR A C 1
ATOM 1586 O O . TYR A 1 191 ? 24.147 -0.950 -19.957 1.00 90.19 191 TYR A O 1
ATOM 1594 N N . ALA A 1 192 ? 23.641 0.127 -18.074 1.00 92.19 192 ALA A N 1
ATOM 1595 C CA . ALA A 1 192 ? 22.373 0.635 -18.586 1.00 92.19 192 ALA A CA 1
ATOM 1596 C C . ALA A 1 192 ? 22.536 1.588 -19.782 1.00 92.19 192 ALA A C 1
ATOM 1598 O O . ALA A 1 192 ? 21.684 1.576 -20.673 1.00 92.19 192 ALA A O 1
ATOM 1599 N N . ILE A 1 193 ? 23.611 2.381 -19.814 1.00 92.06 193 ILE A N 1
ATOM 1600 C CA . ILE A 1 193 ? 23.971 3.246 -20.945 1.00 92.06 193 ILE A CA 1
ATOM 1601 C C . ILE A 1 193 ? 24.370 2.405 -22.163 1.00 92.06 193 ILE A C 1
ATOM 1603 O O . ILE A 1 193 ? 23.839 2.633 -23.249 1.00 92.06 193 ILE A O 1
ATOM 1607 N N . ASP A 1 194 ? 25.239 1.407 -21.989 1.00 90.19 194 ASP A N 1
ATOM 1608 C CA . ASP A 1 194 ? 25.671 0.529 -23.084 1.00 90.19 194 ASP A CA 1
ATOM 1609 C C . ASP A 1 194 ? 24.473 -0.203 -23.706 1.00 90.19 194 ASP A C 1
ATOM 1611 O O . ASP A 1 194 ? 24.269 -0.182 -24.920 1.00 90.19 194 ASP A O 1
ATOM 1615 N N . GLN A 1 195 ? 23.598 -0.754 -22.862 1.00 92.06 195 GLN A N 1
ATOM 1616 C CA . GLN A 1 195 ? 22.375 -1.421 -23.307 1.00 92.06 195 GLN A CA 1
ATOM 1617 C C . GLN A 1 195 ? 21.376 -0.465 -23.972 1.00 92.06 195 GLN A C 1
ATOM 1619 O O . GLN A 1 195 ? 20.636 -0.868 -24.872 1.00 92.06 195 GLN A O 1
ATOM 1624 N N . PHE A 1 196 ? 21.347 0.804 -23.559 1.00 92.81 196 PHE A N 1
ATOM 1625 C CA . PHE A 1 196 ? 20.518 1.811 -24.210 1.00 92.81 196 PHE A CA 1
ATOM 1626 C C . PHE A 1 196 ? 20.998 2.067 -25.641 1.00 92.81 196 PHE A C 1
ATOM 1628 O O . PHE A 1 196 ? 20.170 2.089 -26.554 1.00 92.81 196 PHE A O 1
ATOM 1635 N N . PHE A 1 197 ? 22.313 2.206 -25.844 1.00 91.62 197 PHE A N 1
ATOM 1636 C CA . PHE A 1 197 ? 22.902 2.375 -27.173 1.00 91.62 197 PHE A CA 1
ATOM 1637 C C . PHE A 1 197 ? 22.587 1.196 -28.093 1.00 91.62 197 PHE A C 1
ATOM 1639 O O . PHE A 1 197 ? 22.069 1.435 -29.182 1.00 91.62 197 PHE A O 1
ATOM 1646 N N . GLU A 1 198 ? 22.765 -0.046 -27.629 1.00 90.69 198 GLU A N 1
ATOM 1647 C CA . GLU A 1 198 ? 22.396 -1.252 -28.393 1.00 90.69 198 GLU A CA 1
ATOM 1648 C C . GLU A 1 198 ? 20.924 -1.221 -28.852 1.00 90.69 198 GLU A C 1
ATOM 1650 O O . GLU A 1 198 ? 20.595 -1.578 -29.984 1.00 90.69 198 GLU A O 1
ATOM 1655 N N . CYS A 1 199 ? 20.011 -0.756 -27.992 1.00 91.00 199 CYS A N 1
ATOM 1656 C CA . CYS A 1 199 ? 18.586 -0.690 -28.321 1.00 91.00 199 CYS A CA 1
ATOM 1657 C C . CYS A 1 199 ? 18.265 0.364 -29.391 1.00 91.00 199 CYS A C 1
ATOM 1659 O O . CYS A 1 199 ? 17.398 0.140 -30.243 1.00 91.00 199 CYS A O 1
ATOM 1661 N N . VAL A 1 200 ? 18.904 1.538 -29.326 1.00 92.06 200 VAL A N 1
ATOM 1662 C CA . VAL A 1 200 ? 18.602 2.661 -30.231 1.00 92.06 200 VAL A CA 1
ATOM 1663 C C . VAL A 1 200 ? 19.438 2.650 -31.509 1.00 92.06 200 VAL A C 1
ATOM 1665 O O . VAL A 1 200 ? 19.044 3.300 -32.477 1.00 92.06 200 VAL A O 1
ATOM 1668 N N . GLU A 1 201 ? 20.525 1.880 -31.561 1.00 90.69 201 GLU A N 1
ATOM 1669 C CA . GLU A 1 201 ? 21.366 1.694 -32.751 1.00 90.69 201 GLU A CA 1
ATOM 1670 C C . GLU A 1 201 ? 20.561 1.180 -33.949 1.00 90.69 201 GLU A C 1
ATOM 1672 O O . GLU A 1 201 ? 20.753 1.639 -35.071 1.00 90.69 201 GLU A O 1
ATOM 1677 N N . ILE A 1 202 ? 19.568 0.320 -33.699 1.00 88.25 202 ILE A N 1
ATOM 1678 C CA . ILE A 1 202 ? 18.642 -0.191 -34.724 1.00 88.25 202 ILE A CA 1
ATOM 1679 C C . ILE A 1 202 ? 17.881 0.951 -35.426 1.00 88.25 202 ILE A C 1
ATOM 1681 O O . ILE A 1 202 ? 17.480 0.824 -36.582 1.00 88.25 202 ILE A O 1
ATOM 1685 N N . LEU A 1 203 ? 17.645 2.063 -34.728 1.00 87.69 203 LEU A N 1
ATOM 1686 C CA . LEU A 1 203 ? 16.857 3.191 -35.225 1.00 87.69 203 LEU A CA 1
ATOM 1687 C C . LEU A 1 203 ? 17.724 4.339 -35.737 1.00 87.69 203 LEU A C 1
ATOM 1689 O O . LEU A 1 203 ? 17.380 4.959 -36.741 1.00 87.69 203 LEU A O 1
ATOM 1693 N N . GLU A 1 204 ? 18.804 4.657 -35.029 1.00 89.81 204 GLU A N 1
ATOM 1694 C CA . GLU A 1 204 ? 19.651 5.822 -35.294 1.00 89.81 204 GLU A CA 1
ATOM 1695 C C . GLU A 1 204 ? 21.147 5.460 -35.157 1.00 89.81 204 GLU A C 1
ATOM 1697 O O . GLU A 1 204 ? 21.834 5.984 -34.274 1.00 89.81 204 GLU A O 1
ATOM 1702 N N . PRO A 1 205 ? 21.693 4.602 -36.043 1.00 89.94 205 PRO A N 1
ATOM 1703 C CA . PRO A 1 205 ? 23.068 4.099 -35.924 1.00 89.94 205 PRO A CA 1
ATOM 1704 C C . PRO A 1 205 ? 24.109 5.225 -35.999 1.00 89.94 205 PRO A C 1
ATOM 1706 O O . PRO A 1 205 ? 25.035 5.287 -35.196 1.00 89.94 205 PRO A O 1
ATOM 1709 N N . ALA A 1 206 ? 23.901 6.203 -36.887 1.00 88.31 206 ALA A N 1
ATOM 1710 C CA . ALA A 1 206 ? 24.793 7.355 -37.023 1.00 88.31 206 ALA A CA 1
ATOM 1711 C C . ALA A 1 206 ? 24.813 8.258 -35.774 1.00 88.31 206 ALA A C 1
ATOM 1713 O O . ALA A 1 206 ? 25.783 8.979 -35.547 1.00 88.31 206 ALA A O 1
ATOM 1714 N N . TRP A 1 207 ? 23.732 8.287 -34.984 1.00 89.50 207 TRP A N 1
ATOM 1715 C CA . TRP A 1 207 ? 23.728 9.012 -33.712 1.00 89.50 207 TRP A CA 1
ATOM 1716 C C . TRP A 1 207 ? 24.532 8.253 -32.658 1.00 89.50 207 TRP A C 1
ATOM 1718 O O . TRP A 1 207 ? 25.377 8.859 -32.003 1.00 89.50 207 TRP A O 1
ATOM 1728 N N . VAL A 1 208 ? 24.335 6.935 -32.562 1.00 89.69 208 VAL A N 1
ATOM 1729 C CA . VAL A 1 208 ? 25.074 6.069 -31.632 1.00 89.69 208 VAL A CA 1
ATOM 1730 C C . VAL A 1 208 ? 26.581 6.141 -31.879 1.00 89.69 208 VAL A C 1
ATOM 1732 O O . VAL A 1 208 ? 27.335 6.375 -30.939 1.00 89.69 208 VAL A O 1
ATOM 1735 N N . GLU A 1 209 ? 27.022 6.069 -33.137 1.00 86.25 209 GLU A N 1
ATOM 1736 C CA . GLU A 1 209 ? 28.440 6.179 -33.505 1.00 86.25 209 GLU A CA 1
ATOM 1737 C C . GLU A 1 209 ? 29.080 7.487 -33.002 1.00 86.25 209 GLU A C 1
ATOM 1739 O O . GLU A 1 209 ? 30.162 7.475 -32.413 1.00 86.25 209 GLU A O 1
ATOM 1744 N N . ARG A 1 210 ? 28.385 8.624 -33.152 1.00 84.50 210 ARG A N 1
ATOM 1745 C CA . ARG A 1 210 ? 28.866 9.926 -32.650 1.00 84.50 210 ARG A CA 1
ATOM 1746 C C . ARG A 1 210 ? 28.874 10.002 -31.123 1.00 84.50 210 ARG A C 1
ATOM 1748 O O . ARG A 1 210 ? 29.734 10.665 -30.545 1.00 84.50 210 ARG A O 1
ATOM 1755 N N . CYS A 1 211 ? 27.909 9.357 -30.474 1.00 82.81 211 CYS A N 1
ATOM 1756 C CA . CYS A 1 211 ? 27.681 9.455 -29.035 1.00 82.81 211 CYS A CA 1
ATOM 1757 C C . CYS A 1 211 ? 28.412 8.382 -28.214 1.00 82.81 211 CYS A C 1
ATOM 1759 O O . CYS A 1 211 ? 28.518 8.544 -27.001 1.00 82.81 211 CYS A O 1
ATOM 1761 N N . HIS A 1 212 ? 29.004 7.353 -28.829 1.00 72.06 212 HIS A N 1
ATOM 1762 C CA . HIS A 1 212 ? 29.865 6.379 -28.136 1.00 72.06 212 HIS A CA 1
ATOM 1763 C C . HIS A 1 212 ? 31.057 7.026 -27.414 1.00 72.06 212 HIS A C 1
ATOM 1765 O O . HIS A 1 212 ? 31.589 6.474 -26.454 1.00 72.06 212 HIS A O 1
ATOM 1771 N N . VAL A 1 213 ? 31.471 8.222 -27.839 1.00 69.44 213 VAL A N 1
ATOM 1772 C CA . VAL A 1 213 ? 32.499 9.015 -27.149 1.00 69.44 213 VAL A CA 1
ATOM 1773 C C . VAL A 1 213 ? 31.970 9.592 -25.825 1.00 69.44 213 VAL A C 1
ATOM 1775 O O . VAL A 1 213 ? 32.738 9.796 -24.887 1.00 69.44 213 VAL A O 1
ATOM 1778 N N . TRP A 1 214 ? 30.658 9.828 -25.715 1.00 67.00 214 TRP A N 1
ATOM 1779 C CA . TRP A 1 214 ? 30.019 10.435 -24.544 1.00 67.00 214 TRP A CA 1
ATOM 1780 C C . TRP A 1 214 ? 29.829 9.460 -23.381 1.00 67.00 214 TRP A C 1
ATOM 1782 O O . TRP A 1 214 ? 29.850 9.903 -22.236 1.00 67.00 214 TRP A O 1
ATOM 1792 N N . SER A 1 215 ? 29.740 8.146 -23.628 1.00 64.06 215 SER A N 1
ATOM 1793 C CA . SER A 1 215 ? 29.687 7.139 -22.549 1.00 64.06 215 SER A CA 1
ATOM 1794 C C . SER A 1 215 ? 30.957 7.101 -21.692 1.00 64.06 215 SER A C 1
ATOM 1796 O O . SER A 1 215 ? 30.939 6.597 -20.574 1.00 64.06 215 SER A O 1
ATOM 1798 N N . ARG A 1 216 ? 32.059 7.672 -22.195 1.00 65.69 216 ARG A N 1
ATOM 1799 C CA . ARG A 1 216 ? 33.351 7.772 -21.502 1.00 65.69 216 ARG A CA 1
ATOM 1800 C C . ARG A 1 216 ? 33.517 9.066 -20.703 1.00 65.69 216 ARG A C 1
ATOM 1802 O O . ARG A 1 216 ? 34.578 9.283 -20.121 1.00 65.69 216 ARG A O 1
ATOM 1809 N N . MET A 1 217 ? 32.515 9.948 -20.690 1.00 68.12 217 MET A N 1
ATOM 1810 C CA . MET A 1 217 ? 32.591 11.185 -19.917 1.00 68.12 217 MET A CA 1
ATOM 1811 C C . MET A 1 217 ? 32.353 10.911 -18.423 1.00 68.12 217 MET A C 1
ATOM 1813 O O . MET A 1 217 ? 31.399 10.215 -18.082 1.00 68.12 217 MET A O 1
ATOM 1817 N N . PRO A 1 218 ? 33.148 11.508 -17.514 1.00 61.47 218 PRO A N 1
ATOM 1818 C CA . PRO A 1 218 ? 33.056 11.248 -16.072 1.00 61.47 218 PRO A CA 1
ATOM 1819 C C . PRO A 1 218 ? 31.711 11.633 -15.426 1.00 61.47 218 PRO A C 1
ATOM 1821 O O . PRO A 1 218 ? 31.426 11.180 -14.324 1.00 61.47 218 PRO A O 1
ATOM 1824 N N . ASN A 1 219 ? 30.872 12.418 -16.114 1.00 68.69 219 ASN A N 1
ATOM 1825 C CA . ASN A 1 219 ? 29.552 12.852 -15.639 1.00 68.69 219 ASN A CA 1
ATOM 1826 C C . ASN A 1 219 ? 28.388 12.262 -16.459 1.00 68.69 219 ASN A C 1
ATOM 1828 O O . ASN A 1 219 ? 27.271 12.777 -16.397 1.00 68.69 219 ASN A O 1
ATOM 1832 N N . ALA A 1 220 ? 28.633 11.235 -17.278 1.00 79.69 220 ALA A N 1
ATOM 1833 C CA . ALA A 1 220 ? 27.584 10.625 -18.083 1.00 79.69 220 ALA A CA 1
ATOM 1834 C C . ALA A 1 220 ? 26.586 9.877 -17.185 1.00 79.69 220 ALA A C 1
ATOM 1836 O O . ALA A 1 220 ? 26.945 8.917 -16.507 1.00 79.69 220 ALA A O 1
ATOM 1837 N N . SER A 1 221 ? 25.328 10.317 -17.203 1.00 90.00 221 SER A N 1
ATOM 1838 C CA . SER A 1 221 ? 24.207 9.605 -16.587 1.00 90.00 221 SER A CA 1
ATOM 1839 C C . SER A 1 221 ? 23.229 9.125 -17.649 1.00 90.00 221 SER A C 1
ATOM 1841 O O . SER A 1 221 ? 23.092 9.755 -18.705 1.00 90.00 221 SER A O 1
ATOM 1843 N N . LEU A 1 222 ? 22.507 8.038 -17.363 1.00 91.31 222 LEU A N 1
ATOM 1844 C CA . LEU A 1 222 ? 21.515 7.501 -18.299 1.00 91.31 222 LEU A CA 1
ATOM 1845 C C . LEU A 1 222 ? 20.472 8.566 -18.672 1.00 91.31 222 LEU A C 1
ATOM 1847 O O . LEU A 1 222 ? 20.148 8.731 -19.846 1.00 91.31 222 LEU A O 1
ATOM 1851 N N . SER A 1 223 ? 20.009 9.338 -17.686 1.00 91.94 223 SER A N 1
ATOM 1852 C CA . SER A 1 223 ? 19.037 10.420 -17.883 1.00 91.94 223 SER A CA 1
ATOM 1853 C C . SER A 1 223 ? 19.537 11.497 -18.858 1.00 91.94 223 SER A C 1
ATOM 1855 O O . SER A 1 223 ? 18.803 11.960 -19.738 1.00 91.94 223 SER A O 1
ATOM 1857 N N . THR A 1 224 ? 20.825 11.847 -18.771 1.00 90.50 224 THR A N 1
ATOM 1858 C CA . THR A 1 224 ? 21.450 12.820 -19.680 1.00 90.50 224 THR A CA 1
ATOM 1859 C C . THR A 1 224 ? 21.512 12.271 -21.105 1.00 90.50 224 THR A C 1
ATOM 1861 O O . THR A 1 224 ? 21.129 12.958 -22.052 1.00 90.50 224 THR A O 1
ATOM 1864 N N . ILE A 1 225 ? 21.929 11.010 -21.268 1.00 91.31 225 ILE A N 1
ATOM 1865 C CA . ILE A 1 225 ? 22.003 10.342 -22.577 1.00 91.31 225 ILE A CA 1
ATOM 1866 C C . ILE A 1 225 ? 20.615 10.218 -23.220 1.00 91.31 225 ILE A C 1
ATOM 1868 O O . ILE A 1 225 ? 20.456 10.519 -24.405 1.00 91.31 225 ILE A O 1
ATOM 1872 N N . ILE A 1 226 ? 19.596 9.844 -22.441 1.00 92.94 226 ILE A N 1
ATOM 1873 C CA . ILE A 1 226 ? 18.204 9.773 -22.902 1.00 92.94 226 ILE A CA 1
ATOM 1874 C C . ILE A 1 226 ? 17.709 11.143 -23.371 1.00 92.94 226 ILE A C 1
ATOM 1876 O O . ILE A 1 226 ? 17.083 11.237 -24.429 1.00 92.94 226 ILE A O 1
ATOM 1880 N N . SER A 1 227 ? 17.998 12.204 -22.618 1.00 91.56 227 SER A N 1
ATOM 1881 C CA . SER A 1 227 ? 17.582 13.566 -22.969 1.00 91.56 227 SER A CA 1
ATOM 1882 C C . SER A 1 227 ? 18.187 14.009 -24.304 1.00 91.56 227 SER A C 1
ATOM 1884 O O . SER A 1 227 ? 17.453 14.422 -25.204 1.00 91.56 227 SER A O 1
ATOM 1886 N N . LEU A 1 228 ? 19.495 13.807 -24.487 1.00 90.56 228 LEU A N 1
ATOM 1887 C CA . LEU A 1 228 ? 20.204 14.127 -25.732 1.00 90.56 228 LEU A CA 1
ATOM 1888 C C . LEU A 1 228 ? 19.677 13.322 -26.930 1.00 90.56 228 LEU A C 1
ATOM 1890 O O . LEU A 1 228 ? 19.530 13.849 -28.036 1.00 90.56 228 LEU A O 1
ATOM 1894 N N . PHE A 1 229 ? 19.356 12.043 -26.719 1.00 91.62 229 PHE A N 1
ATOM 1895 C CA . PHE A 1 229 ? 18.746 11.209 -27.750 1.00 91.62 229 PHE A CA 1
ATOM 1896 C C . PHE A 1 229 ? 17.363 11.728 -28.161 1.00 91.62 229 PHE A C 1
ATOM 1898 O O . PHE A 1 229 ? 17.057 11.847 -29.351 1.00 91.62 229 PHE A O 1
ATOM 1905 N N . LEU A 1 230 ? 16.518 12.068 -27.183 1.00 92.12 230 LEU A N 1
ATOM 1906 C CA . LEU A 1 230 ? 15.186 12.600 -27.452 1.00 92.12 230 LEU A CA 1
ATOM 1907 C C . LEU A 1 230 ? 15.250 13.939 -28.190 1.00 92.12 230 LEU A C 1
ATOM 1909 O O . LEU A 1 230 ? 14.485 14.131 -29.135 1.00 92.12 230 LEU A O 1
ATOM 1913 N N . GLU A 1 231 ? 16.162 14.836 -27.819 1.00 91.06 231 GLU A N 1
ATOM 1914 C CA . GLU A 1 231 ? 16.392 16.092 -28.541 1.00 91.06 231 GLU A CA 1
ATOM 1915 C C . GLU A 1 231 ?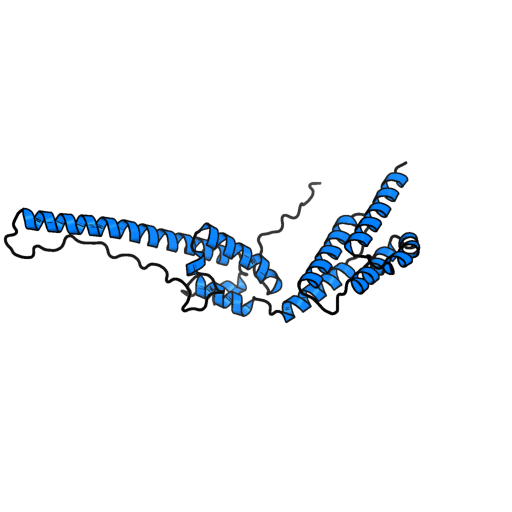 16.762 15.842 -30.007 1.00 91.06 231 GLU A C 1
ATOM 1917 O O . GLU A 1 231 ? 16.128 16.404 -30.904 1.00 91.06 231 GLU A O 1
ATOM 1922 N N . HIS A 1 232 ? 17.710 14.935 -30.264 1.00 89.94 232 HIS A N 1
ATOM 1923 C CA . HIS A 1 232 ? 18.128 14.573 -31.619 1.00 89.94 232 HIS A CA 1
ATOM 1924 C C . HIS A 1 232 ? 16.957 14.074 -32.479 1.00 89.94 232 HIS A C 1
ATOM 1926 O O . HIS A 1 232 ? 16.714 14.567 -33.586 1.00 89.94 232 HIS A O 1
ATOM 1932 N N . VAL A 1 233 ? 16.199 13.112 -31.954 1.00 89.38 233 VAL A N 1
ATOM 1933 C CA . VAL A 1 233 ? 15.083 12.481 -32.666 1.00 89.38 233 VAL A CA 1
ATOM 1934 C C . VAL A 1 233 ? 13.944 13.472 -32.927 1.00 89.38 233 VAL A C 1
ATOM 1936 O O . VAL A 1 233 ? 13.305 13.437 -33.985 1.00 89.38 233 VAL A O 1
ATOM 1939 N N . LEU A 1 234 ? 13.664 14.364 -31.974 1.00 84.75 234 LEU A N 1
ATOM 1940 C CA . LEU A 1 234 ? 12.619 15.376 -32.123 1.00 84.75 234 LEU A CA 1
ATOM 1941 C C . LEU A 1 234 ? 13.021 16.466 -33.116 1.00 84.75 234 LEU A C 1
ATOM 1943 O O . LEU A 1 234 ? 12.191 16.841 -33.944 1.00 84.75 234 LEU A O 1
ATOM 1947 N N . TYR A 1 235 ? 14.281 16.902 -33.090 1.00 86.00 235 TYR A N 1
ATOM 1948 C CA . TYR A 1 235 ? 14.814 17.871 -34.044 1.00 86.00 235 TYR A CA 1
ATOM 1949 C C . TYR A 1 235 ? 14.751 17.343 -35.486 1.00 86.00 235 TYR A C 1
ATOM 1951 O O . TYR A 1 235 ? 14.217 18.002 -36.380 1.00 86.00 235 TYR A O 1
ATOM 1959 N N . LYS A 1 236 ? 15.183 16.096 -35.715 1.00 81.75 236 LYS A N 1
ATOM 1960 C CA . LYS A 1 236 ? 15.109 15.441 -37.034 1.00 81.75 236 LYS A CA 1
ATOM 1961 C C . LYS A 1 236 ? 13.670 15.364 -37.561 1.00 81.75 236 LYS A C 1
ATOM 1963 O O . LYS A 1 236 ? 13.422 15.575 -38.746 1.00 81.75 236 LYS A O 1
ATOM 1968 N N . ARG A 1 237 ? 12.695 15.124 -36.676 1.00 75.94 237 ARG A N 1
ATOM 1969 C CA . ARG A 1 237 ? 11.262 15.121 -37.020 1.00 75.94 237 ARG A CA 1
ATOM 1970 C C . ARG A 1 237 ? 10.701 16.494 -37.375 1.00 75.94 237 ARG A C 1
ATOM 1972 O O . ARG A 1 237 ? 9.769 16.546 -38.174 1.00 75.94 237 ARG A O 1
ATOM 1979 N N . SER A 1 238 ? 11.194 17.572 -36.768 1.00 73.31 238 SER A N 1
ATOM 1980 C CA . SER A 1 238 ? 10.801 18.929 -37.164 1.00 73.31 238 SER A CA 1
ATOM 1981 C C . SER A 1 238 ? 11.404 19.326 -38.507 1.00 73.31 238 SER A C 1
ATOM 1983 O O . SER A 1 238 ? 10.709 19.946 -39.303 1.00 73.31 238 SER A O 1
ATOM 1985 N N . SER A 1 239 ? 12.642 18.914 -38.787 1.00 69.50 239 SER A N 1
ATOM 1986 C CA . SER A 1 239 ? 13.331 19.255 -40.036 1.00 69.50 239 SER A CA 1
ATOM 1987 C C . SER A 1 239 ? 12.840 18.455 -41.245 1.00 69.50 239 SER A C 1
ATOM 1989 O O . SER A 1 239 ? 12.891 18.964 -42.351 1.00 69.50 239 SER A O 1
ATOM 1991 N N . ALA A 1 240 ? 12.321 17.237 -41.054 1.00 62.16 240 ALA A N 1
ATOM 1992 C CA . ALA A 1 240 ? 11.781 16.399 -42.136 1.00 62.16 240 ALA A CA 1
ATOM 1993 C C . ALA A 1 240 ? 10.330 16.735 -42.552 1.00 62.16 240 ALA A C 1
ATOM 1995 O O . ALA A 1 240 ? 9.750 16.034 -43.379 1.00 62.16 240 ALA A O 1
ATOM 1996 N N . LYS A 1 241 ? 9.700 17.738 -41.924 1.00 57.72 241 LYS A N 1
ATOM 1997 C CA . LYS A 1 241 ? 8.333 18.198 -42.241 1.00 57.72 241 LYS A CA 1
ATOM 1998 C C . LYS A 1 241 ? 8.293 19.418 -43.173 1.00 57.72 241 LYS A C 1
ATOM 2000 O O . LYS A 1 241 ? 7.199 19.904 -43.453 1.00 57.72 241 LYS A O 1
ATOM 2005 N N . TYR A 1 242 ? 9.456 19.879 -43.619 1.00 42.34 242 TYR A N 1
ATOM 2006 C CA . TYR A 1 242 ? 9.661 20.933 -44.610 1.00 42.34 242 TYR A CA 1
ATOM 2007 C C . TYR A 1 242 ? 10.439 20.352 -45.789 1.00 42.34 242 TYR A C 1
ATOM 2009 O O . TYR A 1 242 ? 10.227 20.853 -46.911 1.00 42.34 242 TYR A O 1
#

Organism: NCBI:txid482145

Secondary structure (DSSP, 8-state):
--------PPP-BSSGGGHHHHHHHHHHHHHHTT-HHHH-TTS-TTTSPPPPPPPPPP-PPPPSSSS--HHHHHHHHHHHHHHHHHHHHHHHHHHHHHHHHHHHHHHHHHHB-GGGHHHH-SS--HHHHHHHHHHHHS--HHHHHHHHHHHHHHHHHSPP-GGGHHHHHHHHHHHHHHHHHTT-TTS-HHHHHHHHHHHHHTT-HHHHHHHTTGGGSTT--HHHHHHHHHHHHHHHHHHTT-

pLDDT: mean 86.34, std 12.86, range [26.5, 97.44]

Sequence (242 aa):
MRKNTATKGPVVLRSSDEWLEWYDTIRNVAIQQSVLEYCDPYKEPNEVTSVPKHPESPRIPGPKREKESVQEYTDRVNLYLTERKLYKVLDIDYKGVNKGLSIVSQRIGKSVDRSLLFYYWNDSSVYETLRLLRQRYEPTAEQRRETLRRNFHDARKTPVKMANIKLWTARYENAFEACKALKVLDVTEGYAIDQFFECVEILEPAWVERCHVWSRMPNASLSTIISLFLEHVLYKRSSAKY